Protein AF-0000000080392109 (afdb_homodimer)

Nearest PDB structures (foldseek):
  5n9f-assembly1_A  TM=6.765E-01  e=1.151E-05  Drosophila melanogaster
  5n8u-assembly1_A  TM=6.664E-01  e=1.480E-05  Drosophila melanogaster
  5n8s-assembly2_B  TM=6.714E-01  e=2.705E-05  Drosophila melanogaster
  6qid-assembly1_A  TM=7.019E-01  e=7.391E-05  Thermochaetoides thermophila DSM 1495
  5ltk-assembly1_A  TM=6.884E-01  e=9.501E-05  Thermochaetoides thermophila DSM 1495

Secondary structure (DSSP, 8-state):
-HHHHHHHHHTT---SSS---HHHHHHHTSTTHHHHHHHHHHHHHTT-HHHHHHHHHHHTS---B---SS-HHHHHHHHHHHTTTS--HHHHHHHHHHHHHHHHHTT-HHHHHHHTTB-HHHHHHHHHHHHHHHHHHHH-/-HHHHHHHHGGG---SSS---HHHHHHHTSTTHHHHHHHHHHHHHTT-HHHHHHHHHHHTS---B---STTHHHHHHHHHHHTTTS--HHHHHHHHHHHHHHHHHTT-HHHHHHHTTB-HHHHHHHHHHHHHHHHHHHH-

InterPro domains:
  IPR007502 Helicase-associated domain [SM00847] (3-94)
  IPR027417 P-loop containing nucleoside triphosphate hydrolase [SSF52540] (11-108)
  IPR048333 Helicase associated domain (HA2), winged-helix domain [PF04408] (4-32)

Foldseek 3Di:
DPPLLVLLVVCVPDDDDDPCFLQNVVQVVQPVRPVLLVQQNVCSVVVNNVVSLLVVLLVRFDFFAAQDPVCNVVLCVLLCVLLVNDPDNVSSRSSLLVVLVVCVVVVRNVVSCVNNRGHSVRSVSSVVSSVVSSVRSSRD/DPVLLVLLVVVVPDDDDDDCFLQNVVQVVQPVRPVLLVQQNVCSVVVNNVVSLLVVLLVSFDFFAAQDPVCNVVLCVLLCVLLVNDPDNVSSRSSLLVVLVVCVVVVRNVVSQVNNRGHSVRSVSSVVSSVVSSVSSSRD

Sequence (280 aa):
MSNALELLLHIGAIQPDEHLTSLGKCLATLPVEPTIGKALIYGVLLRCLDPVLTIVSLLSTKSPFVLPLERKDEAARSKIQLAGGEASDHKALLSAYDGWKEAEMRGQGRDFAWRNFLSGPTLVMVDDMRKQFLTLLKDAMSNALELLLHIGAIQPDEHLTSLGKCLATLPVEPTIGKALIYGVLLRCLDPVLTIVSLLSTKSPFVLPLERKDEAARSKIQLAGGEASDHKALLSAYDGWKEAEMRGQGRDFAWRNFLSGPTLVMVDDMRKQFLTLLKDA

Solvent-accessible surface area (backbone atoms only — not comparable to full-atom values): 14950 Å² total; per-residue (Å²): 127,68,55,66,59,54,50,56,63,60,42,48,67,40,73,74,87,80,75,69,33,64,32,45,63,59,20,66,71,41,90,76,17,71,58,50,54,51,46,48,52,47,14,55,77,66,70,41,39,68,62,46,42,51,48,54,22,60,72,72,43,76,80,35,69,47,77,50,86,91,44,42,69,59,33,52,50,38,42,28,53,48,25,72,68,14,29,32,70,66,49,15,50,53,37,48,51,52,51,31,53,56,29,41,74,72,72,35,28,63,59,49,18,59,78,49,33,33,39,51,70,47,51,50,49,33,53,49,45,33,50,49,54,53,51,32,57,67,64,70,128,69,55,67,60,53,50,56,62,60,46,50,69,38,70,69,87,83,76,69,35,62,34,47,60,58,19,66,70,40,89,77,16,70,58,51,55,52,47,50,51,48,15,55,79,67,72,41,38,70,62,45,40,50,48,54,22,60,70,72,43,77,82,35,68,46,77,48,87,90,45,42,69,58,33,52,50,38,42,28,51,48,25,71,69,18,33,31,68,66,48,16,51,52,38,47,51,53,50,32,53,56,28,41,76,71,72,35,27,62,59,49,19,59,77,47,34,33,39,51,70,46,50,50,48,32,53,48,45,34,52,49,54,53,52,34,58,68,65,74

Organism: NCBI:txid72520

Structure (mmCIF, N/CA/C/O backbone):
data_AF-0000000080392109-model_v1
#
loop_
_entity.id
_entity.type
_entity.pdbx_description
1 polymer 'Putative atp-dependent rna helicase dhx36'
#
loop_
_atom_site.group_PDB
_atom_site.id
_atom_site.type_symbol
_atom_site.label_atom_id
_atom_site.label_alt_id
_atom_site.label_comp_id
_atom_site.label_asym_id
_atom_site.label_entity_id
_atom_site.label_seq_id
_atom_site.pdbx_PDB_ins_code
_atom_site.Cartn_x
_atom_site.Cartn_y
_atom_site.Cartn_z
_atom_site.occupancy
_atom_site.B_iso_or_equiv
_atom_site.auth_seq_id
_atom_site.auth_comp_id
_atom_site.auth_asym_id
_atom_site.auth_atom_id
_atom_site.pdbx_PDB_model_num
ATOM 1 N N . MET A 1 1 ? -0.44 4.5 -22.875 1 19.91 1 MET A N 1
ATOM 2 C CA . MET A 1 1 ? 0.427 4.355 -21.703 1 19.91 1 MET A CA 1
ATOM 3 C C . MET A 1 1 ? 0.631 5.695 -21.016 1 19.91 1 MET A C 1
ATOM 5 O O . MET A 1 1 ? 0.68 5.758 -19.781 1 19.91 1 MET A O 1
ATOM 9 N N . SER A 1 2 ? 0.681 6.645 -21.766 1 29.67 2 SER A N 1
ATOM 10 C CA . SER A 1 2 ? 0.964 8.062 -21.578 1 29.67 2 SER A CA 1
ATOM 11 C C . SER A 1 2 ? -0.216 8.773 -20.922 1 29.67 2 SER A C 1
ATOM 13 O O . SER A 1 2 ? -0.03 9.719 -20.156 1 29.67 2 SER A O 1
ATOM 15 N N . ASN A 1 3 ? -1.313 8.195 -21.25 1 29.53 3 ASN A N 1
ATOM 16 C CA . ASN A 1 3 ? -2.51 9.008 -21.078 1 29.53 3 ASN A CA 1
ATOM 17 C C . ASN A 1 3 ? -3.07 8.875 -19.656 1 29.53 3 ASN A C 1
ATOM 19 O O . ASN A 1 3 ? -3.734 9.789 -19.172 1 29.53 3 ASN A O 1
ATOM 23 N N . ALA A 1 4 ? -3.172 7.637 -19.25 1 30.11 4 ALA A N 1
ATOM 24 C CA . ALA A 1 4 ? -3.791 7.465 -17.938 1 30.11 4 ALA A CA 1
ATOM 25 C C . ALA A 1 4 ? -3.018 8.227 -16.859 1 30.11 4 ALA A C 1
ATOM 27 O O . ALA A 1 4 ? -3.617 8.82 -15.961 1 30.11 4 ALA A O 1
ATOM 28 N N . LEU A 1 5 ? -1.664 8.266 -17.016 1 30.89 5 LEU A N 1
ATOM 29 C CA . LEU A 1 5 ? -0.809 9.047 -16.141 1 30.89 5 LEU A CA 1
ATOM 30 C C . LEU A 1 5 ? -1.177 10.531 -16.188 1 30.89 5 LEU A C 1
ATOM 32 O O . LEU A 1 5 ? -1.18 11.211 -15.164 1 30.89 5 LEU A O 1
ATOM 36 N N . GLU A 1 6 ? -1.361 10.977 -17.422 1 31.75 6 GLU A N 1
ATOM 37 C CA . GLU A 1 6 ? -1.728 12.375 -17.625 1 31.75 6 GLU A CA 1
ATOM 38 C C . GLU A 1 6 ? -3.047 12.703 -16.938 1 31.75 6 GLU A C 1
ATOM 40 O O . GLU A 1 6 ? -3.197 13.781 -16.359 1 31.75 6 GLU A O 1
ATOM 45 N N . LEU A 1 7 ? -3.873 11.766 -17.062 1 29.52 7 LEU A N 1
ATOM 46 C CA . LEU A 1 7 ? -5.203 12.008 -16.516 1 29.52 7 LEU A CA 1
ATOM 47 C C . LEU A 1 7 ? -5.16 12.047 -14.984 1 29.52 7 LEU A C 1
ATOM 49 O O . LEU A 1 7 ? -5.816 12.891 -14.367 1 29.52 7 LEU A O 1
ATOM 53 N N . LEU A 1 8 ? -4.352 11.211 -14.461 1 32.62 8 LEU A N 1
ATOM 54 C CA . LEU A 1 8 ? -4.266 11.18 -13 1 32.62 8 LEU A CA 1
ATOM 55 C C . LEU A 1 8 ? -3.709 12.492 -12.461 1 32.62 8 LEU A C 1
ATOM 57 O O . LEU A 1 8 ? -4.062 12.914 -11.359 1 32.62 8 LEU A O 1
ATOM 61 N N . LEU A 1 9 ? -2.898 13.195 -13.117 1 32.47 9 LEU A N 1
ATOM 62 C CA . LEU A 1 9 ? -2.432 14.531 -12.766 1 32.47 9 LEU A CA 1
ATOM 63 C C . LEU A 1 9 ? -3.605 15.492 -12.586 1 32.47 9 LEU A C 1
ATOM 65 O O . LEU A 1 9 ? -3.555 16.391 -11.742 1 32.47 9 LEU A O 1
ATOM 69 N N . HIS A 1 10 ? -4.473 15.352 -13.414 1 32.12 10 HIS A N 1
ATOM 70 C CA . HIS A 1 10 ? -5.59 16.281 -13.336 1 32.12 10 HIS A CA 1
ATOM 71 C C . HIS A 1 10 ? -6.531 15.922 -12.188 1 32.12 10 HIS A C 1
ATOM 73 O O . HIS A 1 10 ? -7.504 16.641 -11.93 1 32.12 10 HIS A O 1
ATOM 79 N N . ILE A 1 11 ? -6.449 14.766 -11.695 1 31.23 11 ILE A N 1
ATOM 80 C CA . ILE A 1 11 ? -7.391 14.391 -10.648 1 31.23 11 ILE A CA 1
ATOM 81 C C . ILE A 1 11 ? -7.078 15.164 -9.367 1 31.23 11 ILE A C 1
ATOM 83 O O . ILE A 1 11 ? -7.805 15.055 -8.383 1 31.23 11 ILE A O 1
ATOM 87 N N . GLY A 1 12 ? -5.984 15.828 -9.164 1 31.34 12 GLY A N 1
ATOM 88 C CA . GLY A 1 12 ? -5.75 16.734 -8.047 1 31.34 12 GLY A CA 1
ATOM 89 C C . GLY A 1 12 ? -6.922 17.656 -7.785 1 31.34 12 GLY A C 1
ATOM 90 O O . GLY A 1 12 ? -6.871 18.484 -6.859 1 31.34 12 GLY A O 1
ATOM 91 N N . ALA A 1 13 ? -7.598 18.031 -8.805 1 29.67 13 ALA A N 1
ATOM 92 C CA . ALA A 1 13 ? -8.617 19.062 -8.617 1 29.67 13 ALA A CA 1
ATOM 93 C C . ALA A 1 13 ? -9.805 18.531 -7.824 1 29.67 13 ALA A C 1
ATOM 95 O O . ALA A 1 13 ? -10.961 18.75 -8.188 1 29.67 13 ALA A O 1
ATOM 96 N N . ILE A 1 14 ? -9.656 17.344 -7.039 1 29.61 14 ILE A N 1
ATOM 97 C CA . ILE A 1 14 ? -10.898 16.875 -6.445 1 29.61 14 ILE A CA 1
ATOM 98 C C . ILE A 1 14 ? -11.25 17.75 -5.234 1 29.61 14 ILE A C 1
ATOM 100 O O . ILE A 1 14 ? -10.43 17.938 -4.336 1 29.61 14 ILE A O 1
ATOM 104 N N . GLN A 1 15 ? -12.266 18.531 -5.23 1 30 15 GLN A N 1
ATOM 105 C CA . GLN A 1 15 ? -12.898 19.375 -4.223 1 30 15 GLN A CA 1
ATOM 106 C C . GLN A 1 15 ? -13.195 18.578 -2.951 1 30 15 GLN A C 1
ATOM 108 O O . GLN A 1 15 ? -13.5 17.391 -3.012 1 30 15 GLN A O 1
ATOM 113 N N . PRO A 1 16 ? -13.031 19.031 -1.685 1 28.97 16 PRO A N 1
ATOM 114 C CA . PRO A 1 16 ? -13.125 18.656 -0.27 1 28.97 16 PRO A CA 1
ATOM 115 C C . PRO A 1 16 ? -14.414 17.906 0.062 1 28.97 16 PRO A C 1
ATOM 117 O O . PRO A 1 16 ? -14.438 17.109 0.992 1 28.97 16 PRO A O 1
ATOM 120 N N . ASP A 1 17 ? -15.688 18.516 0.009 1 28.62 17 ASP A N 1
ATOM 121 C CA . ASP A 1 17 ? -16.953 18.188 0.661 1 28.62 17 ASP A CA 1
ATOM 122 C C . ASP A 1 17 ? -17.359 16.734 0.36 1 28.62 17 ASP A C 1
ATOM 124 O O . ASP A 1 17 ? -17.641 15.969 1.276 1 28.62 17 ASP A O 1
ATOM 128 N N . GLU A 1 18 ? -18.641 16.5 -0.412 1 30.34 18 GLU A N 1
ATOM 129 C CA . GLU A 1 18 ? -19.656 15.484 -0.683 1 30.34 18 GLU A CA 1
ATOM 130 C C . GLU A 1 18 ? -19.047 14.25 -1.342 1 30.34 18 GLU A C 1
ATOM 132 O O . GLU A 1 18 ? -19.688 13.203 -1.431 1 30.34 18 GLU A O 1
ATOM 137 N N . HIS A 1 19 ? -18.453 14.367 -2.549 1 30.27 19 HIS A N 1
ATOM 138 C CA . HIS A 1 19 ? -18.406 13.328 -3.574 1 30.27 19 HIS A CA 1
ATOM 139 C C . HIS A 1 19 ? -17.391 12.25 -3.225 1 30.27 19 HIS A C 1
ATOM 141 O O . HIS A 1 19 ? -16.172 12.492 -3.289 1 30.27 19 HIS A O 1
ATOM 147 N N . LEU A 1 20 ? -17.422 11.477 -2.113 1 31.73 20 LEU A N 1
ATOM 148 C CA . LEU A 1 20 ? -17.094 10.062 -2.102 1 31.73 20 LEU A CA 1
ATOM 149 C C . LEU A 1 20 ? -17.016 9.508 -3.521 1 31.73 20 LEU A C 1
ATOM 151 O O . LEU A 1 20 ? -18.062 9.297 -4.16 1 31.73 20 LEU A O 1
ATOM 155 N N . THR A 1 21 ? -16.219 9.992 -4.297 1 35.53 21 THR A N 1
ATOM 156 C CA . THR A 1 21 ? -16.109 9.602 -5.695 1 35.53 21 THR A CA 1
ATOM 157 C C . THR A 1 21 ? -16.453 8.125 -5.879 1 35.53 21 THR A C 1
ATOM 159 O O . THR A 1 21 ? -16.547 7.379 -4.902 1 35.53 21 THR A O 1
ATOM 162 N N . SER A 1 22 ? -16.844 7.793 -7.145 1 34.06 22 SER A N 1
ATOM 163 C CA . SER A 1 22 ? -17.062 6.426 -7.605 1 34.06 22 SER A CA 1
ATOM 164 C C . SER A 1 22 ? -16.109 5.453 -6.906 1 34.06 22 SER A C 1
ATOM 166 O O . SER A 1 22 ? -16.391 4.262 -6.805 1 34.06 22 SER A O 1
ATOM 168 N N . LEU A 1 23 ? -15.102 5.984 -6.574 1 35.31 23 LEU A N 1
ATOM 169 C CA . LEU A 1 23 ? -14.18 5.039 -5.949 1 35.31 23 LEU A CA 1
ATOM 170 C C . LEU A 1 23 ? -14.68 4.629 -4.566 1 35.31 23 LEU A C 1
ATOM 172 O O . LEU A 1 23 ? -14.625 3.453 -4.203 1 35.31 23 LEU A O 1
ATOM 176 N N . GLY A 1 24 ? -15.148 5.664 -3.76 1 39.25 24 GLY A N 1
ATOM 177 C CA . GLY A 1 24 ? -15.672 5.301 -2.451 1 39.25 24 GLY A CA 1
ATOM 178 C C . GLY A 1 24 ? -16.797 4.281 -2.518 1 39.25 24 GLY A C 1
ATOM 179 O O . GLY A 1 24 ? -16.859 3.367 -1.692 1 39.25 24 GLY A O 1
ATOM 180 N N . LYS A 1 25 ? -17.688 4.555 -3.324 1 38.66 25 LYS A N 1
ATOM 181 C CA . LYS A 1 25 ? -18.781 3.609 -3.5 1 38.66 25 LYS A CA 1
ATOM 182 C C . LYS A 1 25 ? -18.25 2.221 -3.857 1 38.66 25 LYS A C 1
ATOM 184 O O . LYS A 1 25 ? -18.781 1.213 -3.385 1 38.66 25 LYS A O 1
ATOM 189 N N . CYS A 1 26 ? -17.422 2.213 -4.789 1 35.38 26 CYS A N 1
ATOM 190 C CA . CYS A 1 26 ? -16.875 0.915 -5.164 1 35.38 26 CYS A CA 1
ATOM 191 C C . CYS A 1 26 ? -16.078 0.307 -4.016 1 35.38 26 CYS A C 1
ATOM 193 O O . CYS A 1 26 ? -16.125 -0.905 -3.799 1 35.38 26 CYS A O 1
ATOM 195 N N . LEU A 1 27 ? -15.375 1.157 -3.309 1 41.03 27 LEU A N 1
ATOM 196 C CA . LEU A 1 27 ? -14.617 0.629 -2.178 1 41.03 27 LEU A CA 1
ATOM 197 C C . LEU A 1 27 ? -15.555 0.192 -1.056 1 41.03 27 LEU A C 1
ATOM 199 O O . LEU A 1 27 ? -15.195 -0.653 -0.234 1 41.03 27 LEU A O 1
ATOM 203 N N . ALA A 1 28 ? -16.641 0.864 -0.863 1 40.06 28 ALA A N 1
ATOM 204 C CA . ALA A 1 28 ? -17.594 0.481 0.172 1 40.06 28 ALA A CA 1
ATOM 205 C C . ALA A 1 28 ? -17.953 -0.999 0.07 1 40.06 28 ALA A C 1
ATOM 207 O O . ALA A 1 28 ? -18.438 -1.597 1.037 1 40.06 28 ALA A O 1
ATOM 208 N N . THR A 1 29 ? -17.906 -1.371 -1.026 1 38.53 29 THR A N 1
ATOM 209 C CA . THR A 1 29 ? -18.375 -2.754 -1.099 1 38.53 29 THR A CA 1
ATOM 210 C C . THR A 1 29 ? -17.25 -3.715 -0.691 1 38.53 29 THR A C 1
ATOM 212 O O . THR A 1 29 ? -17.5 -4.91 -0.502 1 38.53 29 THR A O 1
ATOM 215 N N . LEU A 1 30 ? -16 -3.297 -0.789 1 40.25 30 LEU A N 1
ATOM 216 C CA . LEU A 1 30 ? -14.977 -4.242 -0.369 1 40.25 30 LEU A CA 1
ATOM 217 C C . LEU A 1 30 ? -14.625 -4.047 1.104 1 40.25 30 LEU A C 1
ATOM 219 O O . LEU A 1 30 ? -14.477 -2.914 1.565 1 40.25 30 LEU A O 1
ATOM 223 N N . PRO A 1 31 ? -14.75 -4.762 2.066 1 40.31 31 PRO A N 1
ATOM 224 C CA . PRO A 1 31 ? -14.43 -4.621 3.49 1 40.31 31 PRO A CA 1
ATOM 225 C C . PRO A 1 31 ? -13.141 -3.844 3.732 1 40.31 31 PRO A C 1
ATOM 227 O O . PRO A 1 31 ? -12.922 -3.334 4.836 1 40.31 31 PRO A O 1
ATOM 230 N N . VAL A 1 32 ? -12.062 -4.246 3.234 1 44.16 32 VAL A N 1
ATOM 231 C CA . VAL A 1 32 ? -10.711 -3.709 3.328 1 44.16 32 VAL A CA 1
ATOM 232 C C . VAL A 1 32 ? -10.703 -2.252 2.877 1 44.16 32 VAL A C 1
ATOM 234 O O . VAL A 1 32 ? -9.656 -1.592 2.908 1 44.16 32 VAL A O 1
ATOM 237 N N . GLU A 1 33 ? -11.812 -1.517 2.318 1 54.97 33 GLU A N 1
ATOM 238 C CA . GLU A 1 33 ? -12.109 -0.798 1.083 1 54.97 33 GLU A CA 1
ATOM 239 C C . GLU A 1 33 ? -11.727 0.674 1.194 1 54.97 33 GLU A C 1
ATOM 241 O O . GLU A 1 33 ? -11.109 1.23 0.283 1 54.97 33 GLU A O 1
ATOM 246 N N . PRO A 1 34 ? -11.992 1.317 2.322 1 61.12 34 PRO A N 1
ATOM 247 C CA . PRO A 1 34 ? -11.625 2.73 2.195 1 61.12 34 PRO A CA 1
ATOM 248 C C . PRO A 1 34 ? -10.117 2.953 2.197 1 61.12 34 PRO A C 1
ATOM 250 O O . PRO A 1 34 ? -9.625 3.883 1.553 1 61.12 34 PRO A O 1
ATOM 253 N N . THR A 1 35 ? -9.367 2.016 2.754 1 74.5 35 THR A N 1
ATOM 254 C CA . THR A 1 35 ? -7.922 2.131 2.889 1 74.5 35 THR A CA 1
ATOM 255 C C . THR A 1 35 ? -7.23 1.889 1.549 1 74.5 35 THR A C 1
ATOM 257 O O . THR A 1 35 ? -6.215 2.518 1.244 1 74.5 35 THR A O 1
ATOM 260 N N . ILE A 1 36 ? -7.891 1.077 0.708 1 79.88 36 ILE A N 1
ATOM 261 C CA . ILE A 1 36 ? -7.32 0.784 -0.604 1 79.88 36 ILE A CA 1
ATOM 262 C C . ILE A 1 36 ? -7.387 2.027 -1.485 1 79.88 36 ILE A C 1
ATOM 264 O O . ILE A 1 36 ? -6.414 2.369 -2.164 1 79.88 36 ILE A O 1
ATOM 268 N N . GLY A 1 37 ? -8.555 2.658 -1.413 1 79.81 37 GLY A N 1
ATOM 269 C CA . GLY A 1 37 ? -8.68 3.895 -2.17 1 79.81 37 GLY A CA 1
ATOM 270 C C . GLY A 1 37 ? -7.637 4.93 -1.798 1 79.81 37 GLY A C 1
ATOM 271 O O . GLY A 1 37 ? -7.027 5.543 -2.676 1 79.81 37 GLY A O 1
ATOM 272 N N . LYS A 1 38 ? -7.496 5.098 -0.537 1 82.94 38 LYS A N 1
ATOM 273 C CA . LYS A 1 38 ? -6.492 6.043 -0.059 1 82.94 38 LYS A CA 1
ATOM 274 C C . LYS A 1 38 ? -5.09 5.625 -0.498 1 82.94 38 LYS A C 1
ATOM 276 O O . LYS A 1 38 ? -4.289 6.465 -0.92 1 82.94 38 LYS A O 1
ATOM 281 N N . ALA A 1 39 ? -4.797 4.348 -0.415 1 88.31 39 ALA A N 1
ATOM 282 C CA . ALA A 1 39 ? -3.488 3.848 -0.827 1 88.31 39 ALA A CA 1
ATOM 283 C C . ALA A 1 39 ? -3.234 4.125 -2.307 1 88.31 39 ALA A C 1
ATOM 285 O O . ALA A 1 39 ? -2.125 4.5 -2.691 1 88.31 39 ALA A O 1
ATOM 286 N N . LEU A 1 40 ? -4.23 3.992 -3.039 1 87.44 40 LEU A N 1
ATOM 287 C CA . LEU A 1 40 ? -4.094 4.211 -4.477 1 87.44 40 LEU A CA 1
ATOM 288 C C . LEU A 1 40 ? -3.871 5.684 -4.785 1 87.44 40 LEU A C 1
ATOM 290 O O . LEU A 1 40 ? -3.068 6.027 -5.656 1 87.44 40 LEU A O 1
ATOM 294 N N . ILE A 1 41 ? -4.598 6.465 -4.098 1 85.94 41 ILE A N 1
ATOM 295 C CA . ILE A 1 41 ? -4.414 7.898 -4.281 1 85.94 41 ILE A CA 1
ATOM 296 C C . ILE A 1 41 ? -2.984 8.289 -3.918 1 85.94 41 ILE A C 1
ATOM 298 O O . ILE A 1 41 ? -2.326 9.023 -4.66 1 85.94 41 ILE A O 1
ATOM 302 N N . TYR A 1 42 ? -2.5 7.793 -2.83 1 90.44 42 TYR A N 1
ATOM 303 C CA . TYR A 1 42 ? -1.121 8.07 -2.445 1 90.44 42 TYR A CA 1
ATOM 304 C C . TYR A 1 42 ? -0.145 7.492 -3.463 1 90.44 42 TYR A C 1
ATOM 306 O O . TYR A 1 42 ? 0.916 8.07 -3.713 1 90.44 42 TYR A O 1
ATOM 314 N N . GLY A 1 43 ? -0.534 6.305 -3.973 1 92.62 43 GLY A N 1
ATOM 315 C CA . GLY A 1 43 ? 0.288 5.746 -5.035 1 92.62 43 GLY A CA 1
ATOM 316 C C . GLY A 1 43 ? 0.452 6.688 -6.215 1 92.62 43 GLY A C 1
ATOM 317 O O . GLY A 1 43 ? 1.536 6.781 -6.797 1 92.62 43 GLY A O 1
ATOM 318 N N . VAL A 1 44 ? -0.555 7.375 -6.508 1 90.19 44 VAL A N 1
ATOM 319 C CA . VAL A 1 44 ? -0.504 8.359 -7.586 1 90.19 44 VAL A CA 1
ATOM 320 C C . VAL A 1 44 ? 0.374 9.539 -7.168 1 90.19 44 VAL A C 1
ATOM 322 O O . VAL A 1 44 ? 1.266 9.945 -7.914 1 90.19 44 VAL A O 1
ATOM 325 N N . LEU A 1 45 ? 0.157 10.086 -6.031 1 89.94 45 LEU A N 1
ATOM 326 C CA . LEU A 1 45 ? 0.847 11.273 -5.547 1 89.94 45 LEU A CA 1
ATOM 327 C C . LEU A 1 45 ? 2.338 11.008 -5.375 1 89.94 45 LEU A C 1
ATOM 329 O O . LEU A 1 45 ? 3.164 11.891 -5.613 1 89.94 45 LEU A O 1
ATOM 333 N N . LEU A 1 46 ? 2.637 9.75 -5.078 1 94.38 46 LEU A N 1
ATOM 334 C CA . LEU A 1 46 ? 4.027 9.398 -4.816 1 94.38 46 LEU A CA 1
ATOM 335 C C . LEU A 1 46 ? 4.66 8.734 -6.035 1 94.38 46 LEU A C 1
ATOM 337 O O . LEU A 1 46 ? 5.781 8.227 -5.961 1 94.38 46 LEU A O 1
ATOM 341 N N . ARG A 1 47 ? 3.963 8.625 -7.066 1 93.25 47 ARG A N 1
ATOM 342 C CA . ARG A 1 47 ? 4.43 8.117 -8.352 1 93.25 47 ARG A CA 1
ATOM 343 C C . ARG A 1 47 ? 4.852 6.656 -8.25 1 93.25 47 ARG A C 1
ATOM 345 O O . ARG A 1 47 ? 5.938 6.285 -8.703 1 93.25 47 ARG A O 1
ATOM 352 N N . CYS A 1 48 ? 4.129 5.887 -7.512 1 94.44 48 CYS A N 1
ATOM 353 C CA . CYS A 1 48 ? 4.355 4.453 -7.383 1 94.44 48 CYS A CA 1
ATOM 354 C C . CYS A 1 48 ? 3.047 3.682 -7.512 1 94.44 48 CYS A C 1
ATOM 356 O O . CYS A 1 48 ? 2.797 2.742 -6.754 1 94.44 48 CYS A O 1
ATOM 358 N N . LEU A 1 49 ? 2.221 4.062 -8.43 1 93.5 49 LEU A N 1
ATOM 359 C CA . LEU A 1 49 ? 0.891 3.482 -8.578 1 93.5 49 LEU A CA 1
ATOM 360 C C . LEU A 1 49 ? 0.983 2.012 -8.977 1 93.5 49 LEU A C 1
ATOM 362 O O . LEU A 1 49 ? 0.254 1.174 -8.438 1 93.5 49 LEU A O 1
ATOM 366 N N . ASP A 1 50 ? 1.893 1.711 -9.867 1 95.5 50 ASP A N 1
ATOM 367 C CA . ASP A 1 50 ? 1.962 0.358 -10.414 1 95.5 50 ASP A CA 1
ATOM 368 C C . ASP A 1 50 ? 2.275 -0.659 -9.32 1 95.5 50 ASP A C 1
ATOM 370 O O . ASP A 1 50 ? 1.526 -1.617 -9.117 1 95.5 50 ASP A O 1
ATOM 374 N N . PRO A 1 51 ? 3.279 -0.405 -8.508 1 96.44 51 PRO A N 1
ATOM 375 C CA . PRO A 1 51 ? 3.525 -1.358 -7.426 1 96.44 51 PRO A CA 1
ATOM 376 C C . PRO A 1 51 ? 2.4 -1.38 -6.391 1 96.44 51 PRO A C 1
ATOM 378 O O . PRO A 1 51 ? 2.078 -2.439 -5.848 1 96.44 51 PRO A O 1
ATOM 381 N N . VAL A 1 52 ? 1.812 -0.239 -6.121 1 93.75 52 VAL A N 1
ATOM 382 C CA . VAL A 1 52 ? 0.733 -0.176 -5.141 1 93.75 52 VAL A CA 1
ATOM 383 C C . VAL A 1 52 ? -0.475 -0.958 -5.652 1 93.75 52 VAL A C 1
ATOM 385 O O . VAL A 1 52 ? -1.129 -1.672 -4.887 1 93.75 52 VAL A O 1
ATOM 388 N N . LEU A 1 53 ? -0.762 -0.829 -6.949 1 93.19 53 LEU A N 1
ATOM 389 C CA . LEU A 1 53 ? -1.835 -1.606 -7.559 1 93.19 53 LEU A CA 1
ATOM 390 C C . LEU A 1 53 ? -1.597 -3.102 -7.371 1 93.19 53 LEU A C 1
ATOM 392 O O . LEU A 1 53 ? -2.52 -3.842 -7.027 1 93.19 53 LEU A O 1
ATOM 396 N N . THR A 1 54 ? -0.397 -3.477 -7.602 1 94.94 54 THR A N 1
ATOM 397 C CA . THR A 1 54 ? -0.028 -4.883 -7.453 1 94.94 54 THR A CA 1
ATOM 398 C C . THR A 1 54 ? -0.174 -5.328 -6.004 1 94.94 54 THR A C 1
ATOM 400 O O . THR A 1 54 ? -0.779 -6.367 -5.727 1 94.94 54 THR A O 1
ATOM 403 N N . ILE A 1 55 ? 0.303 -4.566 -5.102 1 92.06 55 ILE A N 1
ATOM 404 C CA . ILE A 1 55 ? 0.301 -4.898 -3.682 1 92.06 55 ILE A CA 1
ATOM 405 C C . ILE A 1 55 ? -1.137 -5.043 -3.189 1 92.06 55 ILE A C 1
ATOM 407 O O . ILE A 1 55 ? -1.494 -6.062 -2.594 1 92.06 55 ILE A O 1
ATOM 411 N N . VAL A 1 56 ? -1.987 -4.098 -3.488 1 88.12 56 VAL A N 1
ATOM 412 C CA . VAL A 1 56 ? -3.346 -4.117 -2.957 1 88.12 56 VAL A CA 1
ATOM 413 C C . VAL A 1 56 ? -4.141 -5.246 -3.607 1 88.12 56 VAL A C 1
ATOM 415 O O . VAL A 1 56 ? -5.004 -5.855 -2.969 1 88.12 56 VAL A O 1
ATOM 418 N N . SER A 1 57 ? -3.824 -5.496 -4.887 1 89.56 57 SER A N 1
ATOM 419 C CA . SER A 1 57 ? -4.516 -6.594 -5.559 1 89.56 57 SER A CA 1
ATOM 420 C C . SER A 1 57 ? -4.148 -7.941 -4.945 1 89.56 57 SER A C 1
ATOM 422 O O . SER A 1 57 ? -5.016 -8.789 -4.727 1 89.56 57 SER A O 1
ATOM 424 N N . LEU A 1 58 ? -2.863 -8.125 -4.645 1 88.62 58 LEU A N 1
ATOM 425 C CA . LEU A 1 58 ? -2.396 -9.367 -4.043 1 88.62 58 LEU A CA 1
ATOM 426 C C . LEU A 1 58 ? -2.918 -9.508 -2.615 1 88.62 58 LEU A C 1
ATOM 428 O O . LEU A 1 58 ? -3.201 -10.617 -2.16 1 88.62 58 LEU A O 1
ATOM 432 N N . LEU A 1 59 ? -3.092 -8.398 -1.917 1 82.94 59 LEU A N 1
ATOM 433 C CA . LEU A 1 59 ? -3.582 -8.406 -0.543 1 82.94 59 LEU A CA 1
ATOM 434 C C . LEU A 1 59 ? -5.082 -8.688 -0.503 1 82.94 59 LEU A C 1
ATOM 436 O O . LEU A 1 59 ? -5.605 -9.133 0.521 1 82.94 59 LEU A O 1
ATOM 440 N N . SER A 1 60 ? -5.746 -8.438 -1.602 1 77.38 60 SER A N 1
ATOM 441 C CA . SER A 1 60 ? -7.207 -8.5 -1.631 1 77.38 60 SER A CA 1
ATOM 442 C C . SER A 1 60 ? -7.691 -9.844 -2.156 1 77.38 60 SER A C 1
ATOM 444 O O . SER A 1 60 ? -8.891 -10.055 -2.322 1 77.38 60 SER A O 1
ATOM 446 N N . THR A 1 61 ? -6.766 -10.711 -2.457 1 80.06 61 THR A N 1
ATOM 447 C CA . THR A 1 61 ? -7.168 -11.984 -3.041 1 80.06 61 THR A CA 1
ATOM 448 C C . THR A 1 61 ? -6.609 -13.148 -2.229 1 80.06 61 THR A C 1
ATOM 450 O O . THR A 1 61 ? -5.715 -12.961 -1.401 1 80.06 61 THR A O 1
ATOM 453 N N . LYS A 1 62 ? -7.238 -14.266 -2.377 1 83.75 62 LYS A N 1
ATOM 454 C CA . LYS A 1 62 ? -6.727 -15.484 -1.761 1 83.75 62 LYS A CA 1
ATOM 455 C C . LYS A 1 62 ? -5.469 -15.969 -2.475 1 83.75 62 LYS A C 1
ATOM 457 O O . LYS A 1 62 ? -5.172 -15.539 -3.59 1 83.75 62 LYS A O 1
ATOM 462 N N . SER A 1 63 ? -4.742 -16.875 -1.812 1 88.75 63 SER A N 1
ATOM 463 C CA . SER A 1 63 ? -3.527 -17.453 -2.381 1 88.75 63 SER A CA 1
ATOM 464 C C . SER A 1 63 ? -3.836 -18.281 -3.615 1 88.75 63 SER A C 1
ATOM 466 O O . SER A 1 63 ? -4.77 -19.094 -3.607 1 88.75 63 SER A O 1
ATOM 468 N N . PRO A 1 64 ? -3.074 -18.109 -4.676 1 95.19 64 PRO A N 1
ATOM 469 C CA . PRO A 1 64 ? -3.316 -18.891 -5.891 1 95.19 64 PRO A CA 1
ATOM 470 C C . PRO A 1 64 ? -2.662 -20.281 -5.844 1 95.19 64 PRO A C 1
ATOM 472 O O . PRO A 1 64 ? -2.828 -21.078 -6.773 1 95.19 64 PRO A O 1
ATOM 475 N N . PHE A 1 65 ? -1.915 -20.562 -4.875 1 95.56 65 PHE A N 1
ATOM 476 C CA . PHE A 1 65 ? -1.186 -21.828 -4.812 1 95.56 65 PHE A CA 1
ATOM 477 C C . PHE A 1 65 ? -2.129 -22.984 -4.5 1 95.56 65 PHE A C 1
ATOM 479 O O . PHE A 1 65 ? -2.982 -22.875 -3.617 1 95.56 65 PHE A O 1
ATOM 486 N N . VAL A 1 66 ? -1.941 -23.984 -5.238 1 94.12 66 VAL A N 1
ATOM 487 C CA . VAL A 1 66 ? -2.725 -25.203 -5.043 1 94.12 66 VAL A CA 1
ATOM 488 C C . VAL A 1 66 ? -1.88 -26.25 -4.32 1 94.12 66 VAL A C 1
ATOM 490 O O . VAL A 1 66 ? -0.669 -26.344 -4.539 1 94.12 66 VAL A O 1
ATOM 493 N N . LEU A 1 67 ? -2.508 -26.891 -3.412 1 89.19 67 LEU A N 1
ATOM 494 C CA . LEU A 1 67 ? -1.844 -27.969 -2.682 1 89.19 67 LEU A CA 1
ATOM 495 C C . LEU A 1 67 ? -2.51 -29.312 -2.963 1 89.19 67 LEU A C 1
ATOM 497 O O . LEU A 1 67 ? -3.385 -29.75 -2.211 1 89.19 67 LEU A O 1
ATOM 501 N N . PRO A 1 68 ? -1.962 -29.969 -4.023 1 90.19 68 PRO A N 1
ATOM 502 C CA . PRO A 1 68 ? -2.523 -31.297 -4.316 1 90.19 68 PRO A CA 1
ATOM 503 C C . PRO A 1 68 ? -2.15 -32.344 -3.27 1 90.19 68 PRO A C 1
ATOM 505 O O . PRO A 1 68 ? -1.043 -32.312 -2.727 1 90.19 68 PRO A O 1
ATOM 508 N N . LEU A 1 69 ? -3.031 -33.219 -2.953 1 89.12 69 LEU A N 1
ATOM 509 C CA . LEU A 1 69 ? -2.818 -34.25 -1.925 1 89.12 69 LEU A CA 1
ATOM 510 C C . LEU A 1 69 ? -1.7 -35.188 -2.326 1 89.12 69 LEU A C 1
ATOM 512 O O . LEU A 1 69 ? -0.879 -35.594 -1.491 1 89.12 69 LEU A O 1
ATOM 516 N N . GLU A 1 70 ? -1.601 -35.625 -3.5 1 92 70 GLU A N 1
ATOM 517 C CA . GLU A 1 70 ? -0.68 -36.656 -3.961 1 92 70 GLU A CA 1
ATOM 518 C C . GLU A 1 70 ? 0.644 -36.062 -4.422 1 92 70 GLU A C 1
ATOM 520 O O . GLU A 1 70 ? 1.619 -36.781 -4.637 1 92 70 GLU A O 1
ATOM 525 N N . ARG A 1 71 ? 0.732 -34.719 -4.621 1 93.44 71 ARG A N 1
ATOM 526 C CA . ARG A 1 71 ? 1.941 -34.062 -5.125 1 93.44 71 ARG A CA 1
ATOM 527 C C . ARG A 1 71 ? 2.311 -32.875 -4.273 1 93.44 71 ARG A C 1
ATOM 529 O O . ARG A 1 71 ? 2.648 -31.797 -4.805 1 93.44 71 ARG A O 1
ATOM 536 N N . LYS A 1 72 ? 2.27 -33.062 -3.053 1 91.94 72 LYS A N 1
ATOM 537 C CA . LYS A 1 72 ? 2.51 -31.969 -2.123 1 91.94 72 LYS A CA 1
ATOM 538 C C . LYS A 1 72 ? 3.959 -31.5 -2.195 1 91.94 72 LYS A C 1
ATOM 540 O O . LYS A 1 72 ? 4.227 -30.297 -2.184 1 91.94 72 LYS A O 1
ATOM 545 N N . ASP A 1 73 ? 4.859 -32.469 -2.246 1 94.31 73 ASP A N 1
ATOM 546 C CA . ASP A 1 73 ? 6.281 -32.125 -2.266 1 94.31 73 ASP A CA 1
ATOM 547 C C . ASP A 1 73 ? 6.645 -31.344 -3.533 1 94.31 73 ASP A C 1
ATOM 549 O O . ASP A 1 73 ? 7.445 -30.406 -3.486 1 94.31 73 ASP A O 1
ATOM 553 N N . GLU A 1 74 ? 6.09 -31.75 -4.594 1 95.31 74 GLU A N 1
ATOM 554 C CA . GLU A 1 74 ? 6.34 -31.062 -5.859 1 95.31 74 GLU A CA 1
ATOM 555 C C . GLU A 1 74 ? 5.797 -29.641 -5.836 1 95.31 74 GLU A C 1
ATOM 557 O O . GLU A 1 74 ? 6.438 -28.719 -6.344 1 95.31 74 GLU A O 1
ATOM 562 N N . ALA A 1 75 ? 4.668 -29.547 -5.332 1 95.38 75 ALA A N 1
ATOM 563 C CA . ALA A 1 75 ? 4.047 -28.219 -5.219 1 95.38 75 ALA A CA 1
ATOM 564 C C . ALA A 1 75 ? 4.879 -27.297 -4.332 1 95.38 75 ALA A C 1
ATOM 566 O O . ALA A 1 75 ? 5.066 -26.125 -4.656 1 95.38 75 ALA A O 1
ATOM 567 N N . ALA A 1 76 ? 5.414 -27.844 -3.293 1 93.12 76 ALA A N 1
ATOM 568 C CA . ALA A 1 76 ? 6.25 -27.062 -2.381 1 93.12 76 ALA A CA 1
ATOM 569 C C . ALA A 1 76 ? 7.551 -26.641 -3.053 1 93.12 76 ALA A C 1
ATOM 571 O O . ALA A 1 76 ? 8 -25.5 -2.879 1 93.12 76 ALA A O 1
ATOM 572 N N . ARG A 1 77 ? 8.062 -27.578 -3.756 1 94.5 77 ARG A N 1
ATOM 573 C CA . ARG A 1 77 ? 9.305 -27.281 -4.465 1 94.5 77 ARG A CA 1
ATOM 574 C C . ARG A 1 77 ? 9.078 -26.203 -5.527 1 94.5 77 ARG A C 1
ATOM 576 O O . ARG A 1 77 ? 9.922 -25.312 -5.703 1 94.5 77 ARG A O 1
ATOM 583 N N . SER A 1 78 ? 8.008 -26.281 -6.18 1 95.62 78 SER A N 1
ATOM 584 C CA . SER A 1 78 ? 7.676 -25.297 -7.195 1 95.62 78 SER A CA 1
ATOM 585 C C . SER A 1 78 ? 7.527 -23.906 -6.582 1 95.62 78 SER A C 1
ATOM 587 O O . SER A 1 78 ? 7.977 -22.922 -7.164 1 95.62 78 SER A O 1
ATOM 589 N N . LYS A 1 79 ? 6.918 -23.859 -5.531 1 94.38 79 LYS A N 1
ATOM 590 C CA . LYS A 1 79 ? 6.738 -22.594 -4.828 1 94.38 79 LYS A CA 1
ATOM 591 C C . LYS A 1 79 ? 8.086 -21.984 -4.441 1 94.38 79 LYS A C 1
ATOM 593 O O . LYS A 1 79 ? 8.297 -20.781 -4.586 1 94.38 79 LYS A O 1
ATOM 598 N N . ILE A 1 80 ? 8.961 -22.797 -3.98 1 94.06 80 ILE A N 1
ATOM 599 C CA . ILE A 1 80 ? 10.305 -22.359 -3.613 1 94.06 80 ILE A CA 1
ATOM 600 C C . ILE A 1 80 ? 11.039 -21.859 -4.855 1 94.06 80 ILE A C 1
ATOM 602 O O . ILE A 1 80 ? 11.742 -20.844 -4.797 1 94.06 80 ILE A O 1
ATOM 606 N N . GLN A 1 81 ? 10.836 -22.531 -5.895 1 95.81 81 GLN A N 1
ATOM 607 C CA . GLN A 1 81 ? 11.477 -22.141 -7.148 1 95.81 81 GLN A CA 1
ATOM 608 C C . GLN A 1 81 ? 10.945 -20.797 -7.637 1 95.81 81 GLN A C 1
ATOM 610 O O . GLN A 1 81 ? 11.711 -19.969 -8.141 1 95.81 81 GLN A O 1
ATOM 615 N N . LEU A 1 82 ? 9.664 -20.609 -7.504 1 95.94 82 LEU A N 1
ATOM 616 C CA . LEU A 1 82 ? 9.062 -19.344 -7.883 1 95.94 82 LEU A CA 1
ATOM 617 C C . LEU A 1 82 ? 9.648 -18.203 -7.059 1 95.94 82 LEU A C 1
ATOM 619 O O . LEU A 1 82 ? 9.812 -17.078 -7.559 1 95.94 82 LEU A O 1
ATOM 623 N N . ALA A 1 83 ? 9.969 -18.516 -5.859 1 93.56 83 ALA A N 1
ATOM 624 C CA . ALA A 1 83 ? 10.531 -17.5 -4.973 1 93.56 83 ALA A CA 1
ATOM 625 C C . ALA A 1 83 ? 12.031 -17.344 -5.188 1 93.56 83 ALA A C 1
ATOM 627 O O . ALA A 1 83 ? 12.719 -16.703 -4.387 1 93.56 83 ALA A O 1
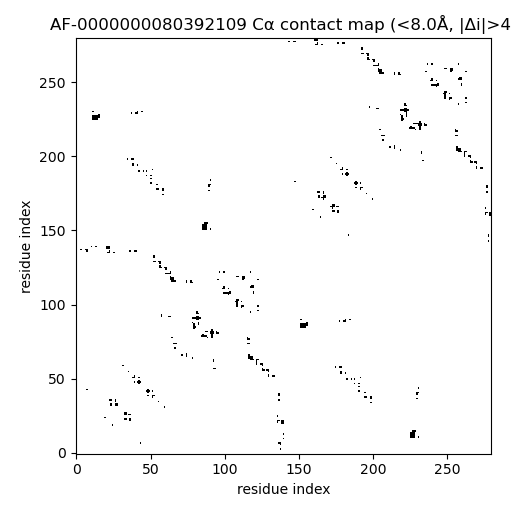ATOM 628 N N . GLY A 1 84 ? 12.57 -17.969 -6.211 1 92.38 84 GLY A N 1
ATOM 629 C CA . GLY A 1 84 ? 13.992 -17.87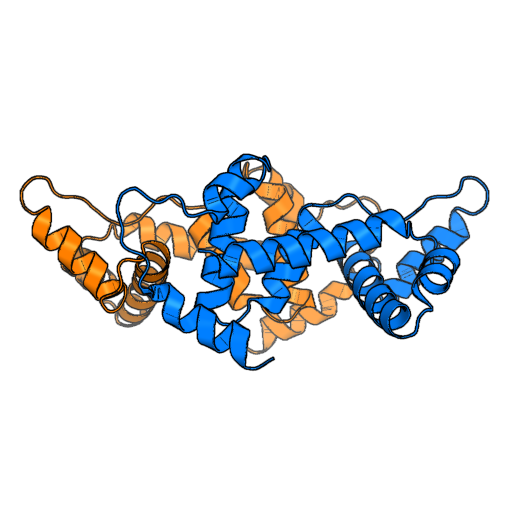5 -6.496 1 92.38 84 GLY A CA 1
ATOM 630 C C . GLY A 1 84 ? 14.852 -18.688 -5.551 1 92.38 84 GLY A C 1
ATOM 631 O O . GLY A 1 84 ? 15.984 -18.312 -5.258 1 92.38 84 GLY A O 1
ATOM 632 N N . GLY A 1 85 ? 14.258 -19.609 -4.988 1 89.62 85 GLY A N 1
ATOM 633 C CA . GLY A 1 85 ? 15 -20.484 -4.086 1 89.62 85 GLY A CA 1
ATOM 634 C C . GLY A 1 85 ? 14.883 -20.062 -2.631 1 89.62 85 GLY A C 1
ATOM 635 O O . GLY A 1 85 ? 15.414 -20.734 -1.743 1 89.62 85 GLY A O 1
ATOM 636 N N . GLU A 1 86 ? 14.227 -18.969 -2.457 1 83.25 86 GLU A N 1
ATOM 637 C CA . GLU A 1 86 ? 14.031 -18.484 -1.094 1 83.25 86 GLU A CA 1
ATOM 638 C C . GLU A 1 86 ? 12.688 -18.953 -0.533 1 83.25 86 GLU A C 1
ATOM 640 O O . GLU A 1 86 ? 11.734 -19.156 -1.285 1 83.25 86 GLU A O 1
ATOM 645 N N . ALA A 1 87 ? 12.781 -19.156 0.735 1 81.62 87 ALA A N 1
ATOM 646 C CA . ALA A 1 87 ? 11.531 -19.562 1.371 1 81.62 87 ALA A CA 1
ATOM 647 C C . ALA A 1 87 ? 10.688 -18.344 1.745 1 81.62 87 ALA A C 1
ATOM 649 O O . ALA A 1 87 ? 10.562 -18 2.924 1 81.62 87 ALA A O 1
ATOM 650 N N . SER A 1 88 ? 10.156 -17.672 0.777 1 83.44 88 SER A N 1
ATOM 651 C CA . SER A 1 88 ? 9.297 -16.5 0.966 1 83.44 88 SER A CA 1
ATOM 652 C C . SER A 1 88 ? 7.977 -16.656 0.226 1 83.44 88 SER A C 1
ATOM 654 O O . SER A 1 88 ? 7.945 -16.688 -1.006 1 83.44 88 SER A O 1
ATOM 656 N N . ASP A 1 89 ? 7 -16.703 1.002 1 84.62 89 ASP A N 1
ATOM 657 C CA . ASP A 1 89 ? 5.664 -16.859 0.427 1 84.62 89 ASP A CA 1
ATOM 658 C C . ASP A 1 89 ? 5.281 -15.617 -0.383 1 84.62 89 ASP A C 1
ATOM 660 O O . ASP A 1 89 ? 4.625 -15.727 -1.421 1 84.62 89 ASP A O 1
ATOM 664 N N . HIS A 1 90 ? 5.738 -14.469 0.058 1 87.25 90 HIS A N 1
ATOM 665 C CA . HIS A 1 90 ? 5.367 -13.219 -0.6 1 87.25 90 HIS A CA 1
ATOM 666 C C . HIS A 1 90 ? 6.117 -13.047 -1.918 1 87.25 90 HIS A C 1
ATOM 668 O O . HIS A 1 90 ? 5.547 -12.57 -2.902 1 87.25 90 HIS A O 1
ATOM 674 N N . LYS A 1 91 ? 7.371 -13.461 -1.885 1 92.56 91 LYS A N 1
ATOM 675 C CA . LYS A 1 91 ? 8.133 -13.422 -3.129 1 92.56 91 LYS A CA 1
ATOM 676 C C . LYS A 1 91 ? 7.574 -14.414 -4.145 1 92.56 91 LYS A C 1
ATOM 678 O O . LYS A 1 91 ? 7.496 -14.117 -5.336 1 92.56 91 LYS A O 1
ATOM 683 N N . ALA A 1 92 ? 7.25 -15.578 -3.547 1 94.81 92 ALA A N 1
ATOM 684 C CA . ALA A 1 92 ? 6.668 -16.594 -4.418 1 94.81 92 ALA A CA 1
ATOM 685 C C . ALA A 1 92 ? 5.383 -16.094 -5.07 1 94.81 92 ALA A C 1
ATOM 687 O O . ALA A 1 92 ? 5.176 -16.281 -6.273 1 94.81 92 ALA A O 1
ATOM 688 N N . LEU A 1 93 ? 4.559 -15.453 -4.277 1 94 93 LEU A N 1
ATOM 689 C CA . LEU A 1 93 ? 3.281 -14.953 -4.77 1 94 93 LEU A CA 1
ATOM 690 C C . LEU A 1 93 ? 3.492 -13.883 -5.832 1 94 93 LEU A C 1
ATOM 692 O O . LEU A 1 93 ? 2.828 -13.898 -6.875 1 94 93 LEU A O 1
ATOM 696 N N . LEU A 1 94 ? 4.352 -12.961 -5.594 1 95.44 94 LEU A N 1
ATOM 697 C CA . LEU A 1 94 ? 4.652 -11.906 -6.555 1 95.44 94 LEU A CA 1
ATOM 698 C C . LEU A 1 94 ? 5.191 -12.492 -7.855 1 95.44 94 LEU A C 1
ATOM 700 O O . LEU A 1 94 ? 4.762 -12.102 -8.945 1 95.44 94 LEU A O 1
ATOM 704 N N . SER A 1 95 ? 6.098 -13.445 -7.695 1 96.81 95 SER A N 1
ATOM 705 C CA . SER A 1 95 ? 6.684 -14.078 -8.867 1 96.81 95 SER A CA 1
ATOM 706 C C . SER A 1 95 ? 5.645 -14.867 -9.648 1 96.81 95 SER A C 1
ATOM 708 O O . SER A 1 95 ? 5.68 -14.914 -10.883 1 96.81 95 SER A O 1
ATOM 710 N N . ALA A 1 96 ? 4.797 -15.508 -8.867 1 97.62 96 ALA A N 1
ATOM 711 C CA . ALA A 1 96 ? 3.717 -16.266 -9.492 1 97.62 96 ALA A CA 1
ATOM 712 C C . ALA A 1 96 ? 2.846 -15.367 -10.367 1 97.62 96 ALA A C 1
ATOM 714 O O . ALA A 1 96 ? 2.582 -15.68 -11.531 1 97.62 96 ALA A O 1
ATOM 715 N N . TYR A 1 97 ? 2.479 -14.25 -9.828 1 97.19 97 TYR A N 1
ATOM 716 C CA . TYR A 1 97 ? 1.616 -13.336 -10.57 1 97.19 97 TYR A CA 1
ATOM 717 C C . TYR A 1 97 ? 2.342 -12.758 -11.773 1 97.19 97 TYR A C 1
ATOM 719 O O . TYR A 1 97 ? 1.794 -12.719 -12.883 1 97.19 97 TYR A O 1
ATOM 727 N N . ASP A 1 98 ? 3.516 -12.32 -11.602 1 97.25 98 ASP A N 1
ATOM 728 C CA . ASP A 1 98 ? 4.297 -11.734 -12.688 1 97.25 98 ASP A CA 1
ATOM 729 C C . ASP A 1 98 ? 4.531 -12.75 -13.805 1 97.25 98 ASP A C 1
ATOM 731 O O . ASP A 1 98 ? 4.379 -12.43 -14.984 1 97.25 98 ASP A O 1
ATOM 735 N N . GLY A 1 99 ? 4.945 -13.906 -13.328 1 97.62 99 GLY A N 1
ATOM 736 C CA . GLY A 1 99 ? 5.184 -14.953 -14.305 1 97.62 99 GLY A CA 1
ATOM 737 C C . GLY A 1 99 ? 3.947 -15.328 -15.094 1 97.62 99 GLY A C 1
ATOM 738 O O . GLY A 1 99 ? 4.012 -15.5 -16.312 1 97.62 99 GLY A O 1
ATOM 739 N N . TRP A 1 100 ? 2.885 -15.477 -14.383 1 98.19 100 TRP A N 1
ATOM 740 C CA . TRP A 1 100 ? 1.63 -15.812 -15.047 1 98.19 100 TRP A CA 1
ATOM 741 C C . TRP A 1 100 ? 1.218 -14.711 -16.016 1 98.19 100 TRP A C 1
ATOM 743 O O . TRP A 1 100 ? 0.788 -15 -17.141 1 98.19 100 TRP A O 1
ATOM 753 N N . LYS A 1 101 ? 1.29 -13.469 -15.578 1 97.12 101 LYS A N 1
ATOM 754 C CA . LYS A 1 101 ? 0.902 -12.344 -16.422 1 97.12 101 LYS A CA 1
ATOM 755 C C . LYS A 1 101 ? 1.703 -12.32 -17.719 1 97.12 101 LYS A C 1
ATOM 757 O O . LYS A 1 101 ? 1.146 -12.102 -18.797 1 97.12 101 LYS A O 1
ATOM 762 N N . GLU A 1 102 ? 2.957 -12.594 -17.609 1 97.25 102 GLU A N 1
ATOM 763 C CA . GLU A 1 102 ? 3.818 -12.656 -18.781 1 97.25 102 GLU A CA 1
ATOM 764 C C . GLU A 1 102 ? 3.412 -13.805 -19.703 1 97.25 102 GLU A C 1
ATOM 766 O O . GLU A 1 102 ? 3.357 -13.641 -20.922 1 97.25 102 GLU A O 1
ATOM 771 N N . ALA A 1 103 ? 3.199 -14.906 -19.125 1 97.94 103 ALA A N 1
ATOM 772 C CA . ALA A 1 103 ? 2.781 -16.062 -19.891 1 97.94 103 ALA A CA 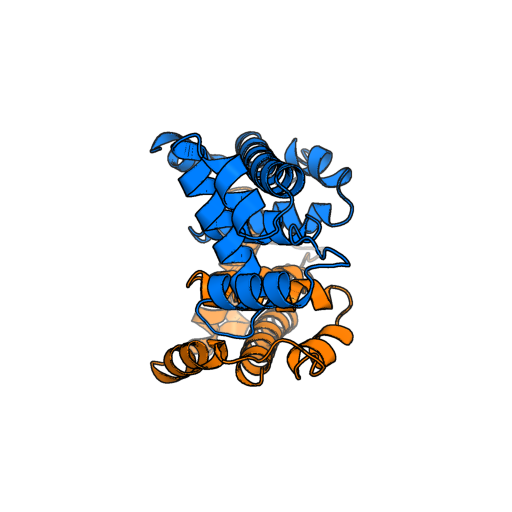1
ATOM 773 C C . ALA A 1 103 ? 1.433 -15.82 -20.562 1 97.94 103 ALA A C 1
ATOM 775 O O . ALA A 1 103 ? 1.212 -16.25 -21.703 1 97.94 103 ALA A O 1
ATOM 776 N N . GLU A 1 104 ? 0.573 -15.164 -19.797 1 96.88 104 GLU A N 1
ATOM 777 C CA . GLU A 1 104 ? -0.769 -14.891 -20.297 1 96.88 104 GLU A CA 1
ATOM 778 C C . GLU A 1 104 ? -0.721 -14.008 -21.547 1 96.88 104 GLU A C 1
ATOM 780 O O . GLU A 1 104 ? -1.54 -14.172 -22.453 1 96.88 104 GLU A O 1
ATOM 785 N N . MET A 1 105 ? 0.193 -13.148 -21.562 1 95.38 105 MET A N 1
ATOM 786 C CA . MET A 1 105 ? 0.364 -12.289 -22.734 1 95.38 105 MET A CA 1
ATOM 787 C C . MET A 1 105 ? 0.731 -13.1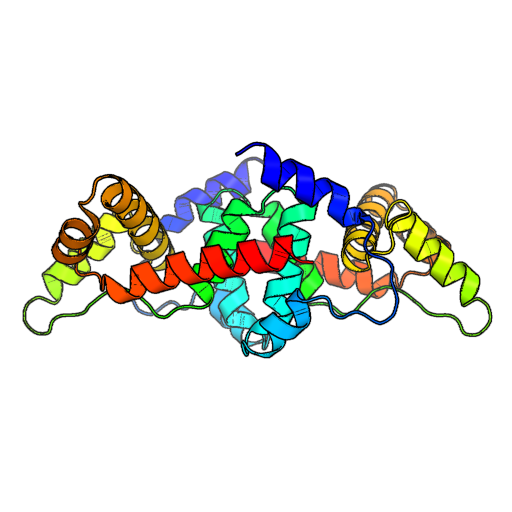09 -23.969 1 95.38 105 MET A C 1
ATOM 789 O O . MET A 1 105 ? 0.427 -12.711 -25.094 1 95.38 105 MET A O 1
ATOM 793 N N . ARG A 1 106 ? 1.292 -14.258 -23.781 1 96.56 106 ARG A N 1
ATOM 794 C CA . ARG A 1 106 ? 1.694 -15.148 -24.859 1 96.56 106 ARG A CA 1
ATOM 795 C C . ARG A 1 106 ? 0.68 -16.266 -25.062 1 96.56 106 ARG A C 1
ATOM 797 O O . ARG A 1 106 ? 0.915 -17.203 -25.828 1 96.56 106 ARG A O 1
ATOM 804 N N . GLY A 1 107 ? -0.338 -16.188 -24.359 1 96.19 107 GLY A N 1
ATOM 805 C CA . GLY A 1 107 ? -1.368 -17.219 -24.453 1 96.19 107 GLY A CA 1
ATOM 806 C C . GLY A 1 107 ? -1.014 -18.484 -23.719 1 96.19 107 GLY A C 1
ATOM 807 O O . GLY A 1 107 ? -1.601 -19.547 -23.969 1 96.19 107 GLY A O 1
ATOM 808 N N . GLN A 1 108 ? -0.084 -18.391 -22.797 1 97.69 108 GLN A N 1
ATOM 809 C CA . GLN A 1 108 ? 0.39 -19.578 -22.094 1 97.69 108 GLN A CA 1
ATOM 810 C C . GLN A 1 108 ? 0.094 -19.484 -20.609 1 97.69 108 GLN A C 1
ATOM 812 O O . GLN A 1 108 ? 0.796 -20.094 -19.797 1 97.69 108 GLN A O 1
ATOM 817 N N . GLY A 1 109 ? -0.87 -18.734 -20.219 1 97.5 109 GLY A N 1
ATOM 818 C CA . GLY A 1 109 ? -1.187 -18.516 -18.828 1 97.5 109 GLY A CA 1
ATOM 819 C C . GLY A 1 109 ? -1.642 -19.781 -18.109 1 97.5 109 GLY A C 1
ATOM 820 O O . GLY A 1 109 ? -1.206 -20.062 -17 1 97.5 109 GLY A O 1
ATOM 821 N N . ARG A 1 110 ? -2.43 -20.594 -18.781 1 96.38 110 ARG A N 1
ATOM 822 C CA . ARG A 1 110 ? -2.963 -21.812 -18.203 1 96.38 110 ARG A CA 1
ATOM 823 C C . ARG A 1 110 ? -1.854 -22.828 -17.969 1 96.38 110 ARG A C 1
ATOM 825 O O . ARG A 1 110 ? -1.818 -23.484 -16.922 1 96.38 110 ARG A O 1
ATOM 832 N N . ASP A 1 111 ? -1.043 -22.953 -18.984 1 97.44 111 ASP A N 1
ATOM 833 C CA . ASP A 1 111 ? 0.071 -23.875 -18.859 1 97.44 111 ASP A CA 1
ATOM 834 C C . ASP A 1 111 ? 0.995 -23.484 -17.719 1 97.44 111 ASP A C 1
ATOM 836 O O . ASP A 1 111 ? 1.453 -24.344 -16.953 1 97.44 111 ASP A O 1
ATOM 840 N N . PHE A 1 112 ? 1.296 -22.219 -17.672 1 98.12 112 PHE A N 1
ATOM 841 C CA . PHE A 1 112 ? 2.15 -21.719 -16.609 1 98.12 112 PHE A CA 1
ATOM 842 C C . PHE A 1 112 ? 1.551 -22.047 -15.234 1 98.12 112 PHE A C 1
ATOM 844 O O . PHE A 1 112 ? 2.254 -22.5 -14.336 1 98.12 112 PHE A O 1
ATOM 851 N N . ALA A 1 113 ? 0.287 -21.797 -15.07 1 98 113 ALA A N 1
ATOM 852 C CA . ALA A 1 113 ? -0.38 -22.047 -13.789 1 98 113 ALA A CA 1
ATOM 853 C C . ALA A 1 113 ? -0.336 -23.516 -13.43 1 98 113 ALA A C 1
ATOM 855 O O . ALA A 1 113 ? -0.016 -23.875 -12.289 1 98 113 ALA A O 1
ATOM 856 N N . TRP A 1 114 ? -0.617 -24.375 -14.383 1 96.12 114 TRP A N 1
ATOM 857 C CA . TRP A 1 114 ? -0.651 -25.812 -14.156 1 96.12 114 TRP A CA 1
ATOM 858 C C . TRP A 1 114 ? 0.728 -26.328 -13.766 1 96.12 114 TRP A C 1
ATOM 860 O O . TRP A 1 114 ? 0.862 -27.078 -12.797 1 96.12 114 TRP A O 1
ATOM 870 N N . ARG A 1 115 ? 1.748 -25.875 -14.43 1 95.81 115 ARG A N 1
ATOM 871 C CA . ARG A 1 115 ? 3.107 -26.344 -14.195 1 95.81 115 ARG A CA 1
ATOM 872 C C . ARG A 1 115 ? 3.625 -25.906 -12.836 1 95.81 115 ARG A C 1
ATOM 874 O O . ARG A 1 115 ? 4.48 -26.562 -12.242 1 95.81 115 ARG A O 1
ATOM 881 N N . ASN A 1 116 ? 3.047 -24.828 -12.406 1 97.38 116 ASN A N 1
ATOM 882 C CA . ASN A 1 116 ? 3.578 -24.266 -11.172 1 97.38 116 ASN A CA 1
ATOM 883 C C . ASN A 1 116 ? 2.611 -24.453 -10.008 1 97.38 116 ASN A C 1
ATOM 885 O O . ASN A 1 116 ? 2.764 -23.812 -8.961 1 97.38 116 ASN A O 1
ATOM 889 N N . PHE A 1 117 ? 1.561 -25.281 -10.242 1 97.31 117 PHE A N 1
ATOM 890 C CA . PHE A 1 117 ? 0.607 -25.625 -9.195 1 97.31 117 PHE A CA 1
ATOM 891 C C . PHE A 1 117 ? -0.105 -24.391 -8.68 1 97.31 117 PHE A C 1
ATOM 893 O O . PHE A 1 117 ? -0.18 -24.156 -7.469 1 97.31 117 PHE A O 1
ATOM 900 N N . LEU A 1 118 ? -0.555 -23.625 -9.625 1 97.88 118 LEU A N 1
ATOM 901 C CA . LEU A 1 118 ? -1.302 -22.406 -9.32 1 97.88 118 LEU A CA 1
ATOM 902 C C . LEU A 1 118 ? -2.738 -22.516 -9.82 1 97.88 118 LEU A C 1
ATOM 904 O O . LEU A 1 118 ? -3 -23.172 -10.828 1 97.88 118 LEU A O 1
ATOM 908 N N . SER A 1 119 ? -3.619 -21.859 -9.102 1 96.44 119 SER A N 1
ATOM 909 C CA . SER A 1 119 ? -4.988 -21.688 -9.57 1 96.44 119 SER A CA 1
ATOM 910 C C . SER A 1 119 ? -5.078 -20.594 -10.625 1 96.44 119 SER A C 1
ATOM 912 O O . SER A 1 119 ? -4.934 -19.406 -10.312 1 96.44 119 SER A O 1
ATOM 914 N N . GLY A 1 120 ? -5.344 -20.922 -11.844 1 95.5 120 GLY A N 1
ATOM 915 C CA . GLY A 1 120 ? -5.547 -19.969 -12.922 1 95.5 120 GLY A CA 1
ATOM 916 C C . GLY A 1 120 ? -6.633 -18.953 -12.633 1 95.5 120 GLY A C 1
ATOM 917 O O . GLY A 1 120 ? -6.398 -17.75 -12.688 1 95.5 120 GLY A O 1
ATOM 918 N N . PRO A 1 121 ? -7.805 -19.438 -12.211 1 93.38 121 PRO A N 1
ATOM 919 C CA . PRO A 1 121 ? -8.906 -18.531 -11.883 1 93.38 121 PRO A CA 1
ATOM 920 C C . PRO A 1 121 ? -8.523 -17.5 -10.828 1 93.38 121 PRO A C 1
ATOM 922 O O . PRO A 1 121 ? -8.914 -16.328 -10.93 1 93.38 121 PRO A O 1
ATOM 925 N N . THR A 1 122 ? -7.73 -17.906 -9.883 1 92.94 122 THR A N 1
ATOM 926 C CA . THR A 1 122 ? -7.309 -16.969 -8.836 1 92.94 122 THR A CA 1
ATOM 927 C C . THR A 1 122 ? -6.406 -15.883 -9.414 1 92.94 122 THR A C 1
ATOM 929 O O . THR A 1 122 ? -6.539 -14.711 -9.062 1 92.94 122 THR A O 1
ATOM 932 N N . LEU A 1 123 ? -5.492 -16.281 -10.266 1 96.56 123 LEU A N 1
ATOM 933 C CA . LEU A 1 123 ? -4.59 -15.305 -10.875 1 96.56 123 LEU A CA 1
ATOM 934 C C . LEU A 1 123 ? -5.355 -14.336 -11.773 1 96.56 123 LEU A C 1
ATOM 936 O O . LEU A 1 123 ? -5.047 -13.148 -11.82 1 96.56 123 LEU A O 1
ATOM 940 N N . VAL A 1 124 ? -6.355 -14.836 -12.422 1 94.56 124 VAL A N 1
ATOM 941 C CA . VAL A 1 124 ? -7.219 -13.984 -13.242 1 94.56 124 VAL A CA 1
ATOM 942 C C . VAL A 1 124 ? -7.953 -12.984 -12.344 1 94.56 124 VAL A C 1
ATOM 944 O O . VAL A 1 124 ? -8.086 -11.812 -12.695 1 94.56 124 VAL A O 1
ATOM 947 N N . MET A 1 125 ? -8.391 -13.469 -11.227 1 92.81 125 MET A N 1
ATOM 948 C CA . MET A 1 125 ? -9.086 -12.609 -10.273 1 92.81 125 MET A CA 1
ATOM 949 C C . MET A 1 125 ? -8.18 -11.492 -9.789 1 92.81 125 MET A C 1
ATOM 951 O O . MET A 1 125 ? -8.609 -10.336 -9.68 1 92.81 125 MET A O 1
ATOM 955 N N . VAL A 1 126 ? -6.941 -11.812 -9.492 1 91 126 VAL A N 1
ATOM 956 C CA . VAL A 1 126 ? -5.98 -10.797 -9.062 1 91 126 VAL A CA 1
ATOM 957 C C . VAL A 1 126 ? -5.844 -9.734 -10.148 1 91 126 VAL A C 1
ATOM 959 O O . VAL A 1 126 ? -5.867 -8.531 -9.852 1 91 126 VAL A O 1
ATOM 962 N N . ASP A 1 127 ? -5.672 -10.172 -11.344 1 94.56 127 ASP A N 1
ATOM 963 C CA . ASP A 1 127 ? -5.492 -9.258 -12.461 1 94.56 127 ASP A CA 1
ATOM 964 C C . ASP A 1 127 ? -6.734 -8.398 -12.68 1 94.56 127 ASP A C 1
ATOM 966 O O . ASP A 1 127 ? -6.633 -7.211 -13 1 94.56 127 ASP A O 1
ATOM 970 N N . ASP A 1 128 ? -7.863 -9.031 -12.539 1 89.56 128 ASP A N 1
ATOM 971 C CA . ASP A 1 128 ? -9.117 -8.305 -12.688 1 89.56 128 ASP A CA 1
ATOM 972 C C . ASP A 1 128 ? -9.266 -7.23 -11.609 1 89.56 128 ASP A C 1
ATOM 974 O O . ASP A 1 128 ? -9.734 -6.125 -11.891 1 89.56 128 ASP A O 1
ATOM 978 N N . MET A 1 129 ? -8.922 -7.605 -10.438 1 86.5 129 MET A N 1
ATOM 979 C CA . MET A 1 129 ? -8.984 -6.641 -9.344 1 86.5 129 MET A CA 1
ATOM 980 C C . MET A 1 129 ? -8.07 -5.449 -9.617 1 86.5 129 MET A C 1
ATOM 982 O O . MET A 1 129 ? -8.438 -4.305 -9.352 1 86.5 129 MET A O 1
ATOM 986 N N . ARG A 1 130 ? -6.887 -5.781 -10.086 1 89.94 130 ARG A N 1
ATOM 987 C CA . ARG A 1 130 ? -5.945 -4.719 -10.422 1 89.94 130 ARG A CA 1
ATOM 988 C C . ARG A 1 130 ? -6.555 -3.754 -11.438 1 89.94 130 ARG A C 1
ATOM 990 O O . ARG A 1 130 ? -6.469 -2.535 -11.273 1 89.94 130 ARG A O 1
ATOM 997 N N . LYS A 1 131 ? -7.156 -4.277 -12.398 1 89.44 131 LYS A N 1
ATOM 998 C CA . LYS A 1 131 ? -7.793 -3.469 -13.438 1 89.44 131 LYS A CA 1
ATOM 999 C C . LYS A 1 131 ? -8.961 -2.668 -12.867 1 89.44 131 LYS A C 1
ATOM 1001 O O . LYS A 1 131 ? -9.172 -1.515 -13.25 1 89.44 131 LYS A O 1
ATOM 1006 N N . GLN A 1 132 ? -9.703 -3.305 -12.102 1 82.94 132 GLN A N 1
ATOM 1007 C CA . GLN A 1 132 ? -10.844 -2.645 -11.469 1 82.94 132 GLN A CA 1
ATOM 1008 C C . GLN A 1 132 ? -10.398 -1.448 -10.633 1 82.94 132 GLN A C 1
ATOM 1010 O O . GLN A 1 132 ? -11.008 -0.379 -10.695 1 82.94 132 GLN A O 1
ATOM 1015 N N . PHE A 1 133 ? -9.344 -1.664 -9.836 1 82.94 133 PHE A N 1
ATOM 1016 C CA . PHE A 1 133 ? -8.82 -0.584 -9.008 1 82.94 133 PHE A CA 1
ATOM 1017 C C . PHE A 1 133 ? -8.336 0.573 -9.867 1 82.94 133 PHE A C 1
ATOM 1019 O O . PHE A 1 133 ? -8.539 1.739 -9.523 1 82.94 133 PHE A O 1
ATOM 1026 N N . LEU A 1 134 ? -7.699 0.24 -10.922 1 85.06 134 LEU A N 1
ATOM 1027 C CA . LEU A 1 134 ? -7.203 1.259 -11.844 1 85.06 134 LEU A CA 1
ATOM 1028 C C . LEU A 1 134 ? -8.352 2.057 -12.445 1 85.06 134 LEU A C 1
ATOM 1030 O O . LEU A 1 134 ? -8.266 3.281 -12.57 1 85.06 134 LEU A O 1
ATOM 1034 N N . THR A 1 135 ? -9.359 1.376 -12.766 1 81.62 135 THR A N 1
ATOM 1035 C CA . THR A 1 135 ? -10.523 2.02 -13.375 1 81.62 135 THR A CA 1
ATOM 1036 C C . THR A 1 135 ? -11.211 2.941 -12.375 1 81.62 135 THR A C 1
ATOM 1038 O O . THR A 1 135 ? -11.664 4.031 -12.734 1 81.62 135 THR A O 1
ATOM 1041 N N . LEU A 1 136 ? -11.25 2.516 -11.141 1 73.06 136 LEU A N 1
ATOM 1042 C CA . LEU A 1 136 ? -11.867 3.314 -10.086 1 73.06 136 LEU A CA 1
ATOM 1043 C C . LEU A 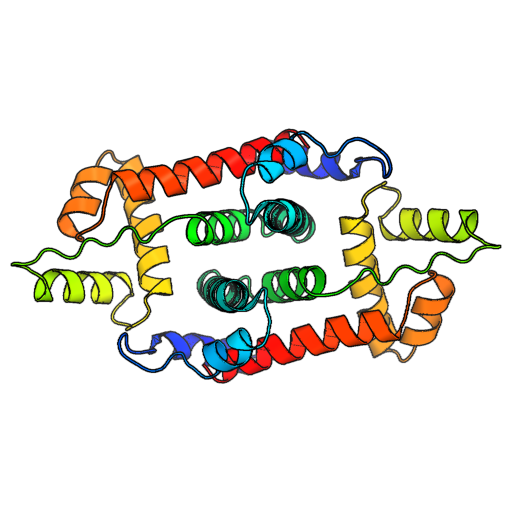1 136 ? -11.109 4.617 -9.875 1 73.06 136 LEU A C 1
ATOM 1045 O O . LEU A 1 136 ? -11.711 5.656 -9.602 1 73.06 136 LEU A O 1
ATOM 1049 N N . LEU A 1 137 ? -9.844 4.488 -9.992 1 75.88 137 LEU A N 1
ATOM 1050 C CA . LEU A 1 137 ? -9 5.668 -9.82 1 75.88 137 LEU A CA 1
ATOM 1051 C C . LEU A 1 137 ? -9.211 6.656 -10.969 1 75.88 137 LEU A C 1
ATOM 1053 O O . LEU A 1 137 ? -9.109 7.867 -10.773 1 75.88 137 LEU A O 1
ATOM 1057 N N . LYS A 1 138 ? -9.453 6.16 -12.062 1 71.75 138 LYS A N 1
ATOM 1058 C CA . LYS A 1 138 ? -9.664 7.008 -13.227 1 71.75 138 LYS A CA 1
ATOM 1059 C C . LYS A 1 138 ? -11 7.738 -13.141 1 71.75 138 LYS A C 1
ATOM 1061 O O . LYS A 1 138 ? -11.133 8.867 -13.617 1 71.75 138 LYS A O 1
ATOM 1066 N N . ASP A 1 139 ? -11.805 7.141 -12.477 1 61.09 139 ASP A N 1
ATOM 1067 C CA . ASP A 1 139 ? -13.148 7.715 -12.375 1 61.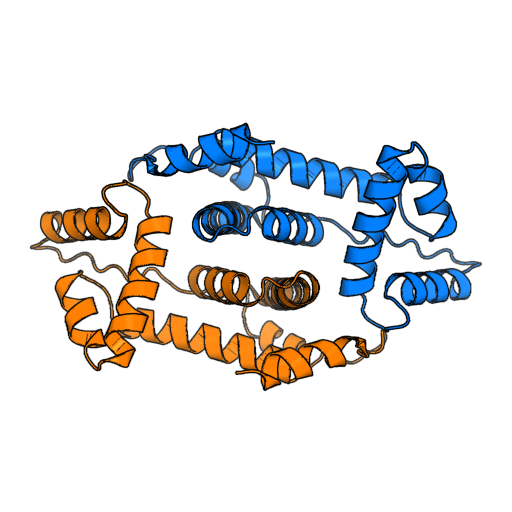09 139 ASP A CA 1
ATOM 1068 C C . ASP A 1 139 ? -13.234 8.703 -11.211 1 61.09 139 ASP A C 1
ATOM 1070 O O . ASP A 1 139 ? -14.156 9.516 -11.156 1 61.09 139 ASP A O 1
ATOM 1074 N N . ALA A 1 140 ? -12.219 8.781 -10.359 1 55.25 140 ALA A N 1
ATOM 1075 C CA . ALA A 1 140 ? -12.227 9.672 -9.195 1 55.25 140 ALA A CA 1
ATOM 1076 C C . ALA A 1 140 ? -11.609 11.023 -9.539 1 55.25 140 ALA A C 1
ATOM 1078 O O . ALA A 1 140 ? -11 11.188 -10.602 1 55.25 140 ALA A O 1
ATOM 1079 N N . MET B 1 1 ? 23.016 4.855 4.828 1 19.95 1 MET B N 1
ATOM 1080 C CA . MET B 1 1 ? 21.922 4.965 3.867 1 19.95 1 MET B CA 1
ATOM 1081 C C . MET B 1 1 ? 21.875 3.742 2.955 1 19.95 1 MET B C 1
ATOM 1083 O O . MET B 1 1 ? 20.797 3.291 2.568 1 19.95 1 MET B O 1
ATOM 1087 N N . SER B 1 2 ? 22.953 3.281 2.695 1 29.55 2 SER B N 1
ATOM 1088 C CA . SER B 1 2 ? 23.406 2.211 1.809 1 29.55 2 SER B CA 1
ATOM 1089 C C . SER B 1 2 ? 23.062 0.839 2.389 1 29.55 2 SER B C 1
ATOM 1091 O O . SER B 1 2 ? 22.844 -0.119 1.644 1 29.55 2 SER B O 1
ATOM 1093 N N . ASN B 1 3 ? 23.047 0.891 3.682 1 29.75 3 ASN B N 1
ATOM 1094 C CA . ASN B 1 3 ? 23.203 -0.397 4.352 1 29.75 3 ASN B CA 1
ATOM 1095 C C . ASN B 1 3 ? 21.844 -1.089 4.535 1 29.75 3 ASN B C 1
ATOM 1097 O O . ASN B 1 3 ? 21.781 -2.316 4.613 1 29.75 3 ASN B O 1
ATOM 1101 N N . ALA B 1 4 ? 20.922 -0.302 5.016 1 29.89 4 ALA B N 1
ATOM 1102 C CA . ALA B 1 4 ? 19.641 -0.951 5.301 1 29.89 4 ALA B CA 1
ATOM 1103 C C . ALA B 1 4 ? 19.062 -1.592 4.047 1 29.89 4 ALA B C 1
ATOM 1105 O O . ALA B 1 4 ? 18.484 -2.684 4.105 1 29.89 4 ALA B O 1
ATOM 1106 N N . LEU B 1 5 ? 19.281 -0.926 2.896 1 30.67 5 LEU B N 1
ATOM 1107 C CA . LEU B 1 5 ? 18.859 -1.464 1.604 1 30.67 5 LEU B CA 1
ATOM 1108 C C . LEU B 1 5 ? 19.562 -2.791 1.322 1 30.67 5 LEU B C 1
ATOM 1110 O O . LEU B 1 5 ? 18.953 -3.717 0.783 1 30.67 5 LEU B O 1
ATOM 1114 N N . GLU B 1 6 ? 20.875 -2.781 1.585 1 31.55 6 GLU B N 1
ATOM 1115 C CA . GLU B 1 6 ? 21.656 -3.99 1.375 1 31.55 6 GLU B CA 1
ATOM 1116 C C . GLU B 1 6 ? 21.141 -5.145 2.223 1 31.55 6 GLU B C 1
ATOM 1118 O O . GLU B 1 6 ? 21.109 -6.293 1.77 1 31.55 6 GLU B O 1
ATOM 1123 N N . LEU B 1 7 ? 20.781 -4.746 3.375 1 29.59 7 LEU B N 1
ATOM 1124 C CA . LEU B 1 7 ? 20.344 -5.781 4.305 1 29.59 7 LEU B CA 1
ATOM 1125 C C . LEU B 1 7 ? 19.016 -6.383 3.865 1 29.59 7 LEU B C 1
ATOM 1127 O O . LEU B 1 7 ? 18.812 -7.598 3.945 1 29.59 7 LEU B O 1
ATOM 1131 N N . LEU B 1 8 ? 18.188 -5.535 3.352 1 32.41 8 LEU B N 1
ATOM 1132 C CA . LEU B 1 8 ? 16.891 -6.035 2.916 1 32.41 8 LEU B CA 1
ATOM 1133 C C . LEU B 1 8 ? 17.047 -7.02 1.764 1 32.41 8 LEU B C 1
ATOM 1135 O O . LEU B 1 8 ? 16.25 -7.949 1.624 1 32.41 8 LEU B O 1
ATOM 1139 N N . LEU B 1 9 ? 17.984 -6.945 0.943 1 32.34 9 LEU B N 1
ATOM 1140 C CA . LEU B 1 9 ? 18.312 -7.922 -0.091 1 32.34 9 LEU B CA 1
ATOM 1141 C C . LEU B 1 9 ? 18.531 -9.305 0.518 1 32.34 9 LEU B C 1
ATOM 1143 O O . LEU B 1 9 ? 18.203 -10.32 -0.093 1 32.34 9 LEU B O 1
ATOM 1147 N N . HIS B 1 10 ? 19.203 -9.281 1.526 1 32.41 10 HIS B N 1
ATOM 1148 C CA . HIS B 1 10 ? 19.5 -10.578 2.123 1 32.41 10 HIS B CA 1
ATOM 1149 C C . HIS B 1 10 ? 18.281 -11.164 2.807 1 32.41 10 HIS B C 1
ATOM 1151 O O . HIS B 1 10 ? 18.328 -12.289 3.324 1 32.41 10 HIS B O 1
ATOM 1157 N N . ILE B 1 11 ? 17.312 -10.422 3.031 1 30.83 11 ILE B N 1
ATOM 1158 C CA . ILE B 1 11 ? 16.156 -10.969 3.732 1 30.83 11 ILE B CA 1
ATOM 1159 C C . ILE B 1 11 ? 15.422 -11.961 2.828 1 30.83 11 ILE B C 1
ATOM 1161 O O . ILE B 1 11 ? 14.43 -12.57 3.236 1 30.83 11 ILE B O 1
ATOM 1165 N N . GLY B 1 12 ? 15.641 -12.102 1.549 1 30.94 12 GLY B N 1
ATOM 1166 C CA . GLY B 1 12 ? 15.109 -13.164 0.716 1 30.94 12 GLY B CA 1
ATOM 1167 C C . GLY B 1 12 ? 15.195 -14.531 1.368 1 30.94 12 GLY B C 1
ATOM 1168 O O . GLY B 1 12 ? 14.75 -15.531 0.796 1 30.94 12 GLY B O 1
ATOM 1169 N N . ALA B 1 13 ? 16.25 -14.758 2.08 1 30.05 13 ALA B N 1
ATOM 1170 C CA . ALA B 1 13 ? 16.469 -16.125 2.539 1 30.05 13 ALA B CA 1
ATOM 1171 C C . ALA B 1 13 ? 15.453 -16.516 3.598 1 30.05 13 ALA B C 1
ATOM 1173 O O . ALA B 1 13 ? 15.812 -16.984 4.68 1 30.05 13 ALA B O 1
ATOM 1174 N N . ILE B 1 14 ? 14.219 -15.805 3.709 1 29.72 14 ILE B N 1
ATOM 1175 C CA . ILE B 1 14 ? 13.391 -16.234 4.828 1 29.72 14 ILE B CA 1
ATOM 1176 C C . ILE B 1 14 ? 12.734 -17.578 4.496 1 29.72 14 ILE B C 1
ATOM 1178 O O . ILE B 1 14 ? 12.078 -17.719 3.461 1 29.72 14 ILE B O 1
ATOM 1182 N N . GLN B 1 15 ? 13.062 -18.641 5.09 1 30.22 15 GLN B N 1
ATOM 1183 C CA . GLN B 1 15 ? 12.539 -20 5.074 1 30.22 15 GLN B CA 1
ATOM 1184 C C . GLN B 1 15 ? 11.031 -20.016 5.336 1 30.22 15 GLN B C 1
ATOM 1186 O O . GLN B 1 15 ? 10.523 -19.203 6.102 1 30.22 15 GLN B O 1
ATOM 1191 N N . PRO B 1 16 ? 10.102 -20.781 4.699 1 29.3 16 PRO B N 1
ATOM 1192 C CA . PRO B 1 16 ? 8.672 -21.094 4.582 1 29.3 16 PRO B CA 1
ATOM 1193 C C . PRO B 1 16 ? 7.996 -21.266 5.941 1 29.3 16 PRO B C 1
ATOM 1195 O O . PRO B 1 16 ? 6.777 -21.141 6.047 1 29.3 16 PRO B O 1
ATOM 1198 N N . ASP B 1 17 ? 8.352 -22.297 6.871 1 28.8 17 ASP B N 1
ATOM 1199 C CA . ASP B 1 17 ? 7.566 -22.891 7.945 1 28.8 17 ASP B CA 1
ATOM 1200 C C . ASP B 1 17 ? 6.992 -21.828 8.867 1 28.8 17 ASP B C 1
ATOM 1202 O O . ASP B 1 17 ? 5.785 -21.781 9.102 1 28.8 17 ASP B O 1
ATOM 1206 N N . GLU B 1 18 ? 7.301 -21.938 10.406 1 30.17 18 GLU B N 1
ATOM 1207 C CA . GLU B 1 18 ? 6.859 -21.531 11.734 1 30.17 18 GLU B CA 1
ATOM 1208 C C . GLU B 1 18 ? 6.852 -20.016 11.875 1 30.17 18 GLU B C 1
ATOM 1210 O O . GLU B 1 18 ? 6.27 -19.484 12.82 1 30.17 18 GLU B O 1
ATOM 1215 N N . HIS B 1 19 ? 8.008 -19.328 11.797 1 30.09 19 HIS B N 1
ATOM 1216 C CA . HIS B 1 19 ? 8.367 -18.094 12.484 1 30.09 19 HIS B CA 1
ATOM 1217 C C . HIS B 1 19 ? 7.684 -16.891 11.844 1 30.09 19 HIS B C 1
ATOM 1219 O O . HIS B 1 19 ? 7.992 -16.531 10.703 1 30.09 19 HIS B O 1
ATOM 1225 N N . LEU B 1 20 ? 6.305 -16.688 11.875 1 31.84 20 LEU B N 1
ATOM 1226 C CA . LEU B 1 20 ? 5.723 -15.359 12.055 1 31.84 20 LEU B CA 1
ATOM 1227 C C . LEU B 1 20 ? 6.781 -14.367 12.523 1 31.84 20 LEU B C 1
ATOM 1229 O O . LEU B 1 20 ? 7.215 -14.414 13.68 1 31.84 20 LEU B O 1
ATOM 1233 N N . THR B 1 21 ? 7.719 -14.133 11.828 1 35.91 21 THR B N 1
ATOM 1234 C CA . THR B 1 21 ? 8.82 -13.258 12.195 1 35.91 21 THR B CA 1
ATOM 1235 C C . THR B 1 21 ? 8.344 -12.141 13.125 1 35.91 21 THR B C 1
ATOM 1237 O O . THR B 1 21 ? 7.137 -11.93 13.273 1 35.91 21 THR B O 1
ATOM 1240 N N . SER B 1 22 ? 9.312 -11.57 13.922 1 34 22 SER B N 1
ATOM 1241 C CA . SER B 1 22 ? 9.133 -10.383 14.742 1 34 22 SER B CA 1
ATOM 1242 C C . SER B 1 22 ? 8.133 -9.422 14.117 1 34 22 SER B C 1
ATOM 1244 O O . SER B 1 22 ? 7.508 -8.617 14.812 1 34 22 SER B O 1
ATOM 1246 N N . LEU B 1 23 ? 8.125 -9.5 12.93 1 36.16 23 LEU B N 1
ATOM 1247 C CA . LEU B 1 23 ? 7.199 -8.539 12.336 1 36.16 23 LEU B CA 1
ATOM 1248 C C . LEU B 1 23 ? 5.754 -8.938 12.609 1 36.16 23 LEU B C 1
ATOM 1250 O O . LEU B 1 23 ? 4.922 -8.078 12.93 1 36.16 23 LEU B O 1
ATOM 1254 N N . GLY B 1 24 ? 5.438 -10.281 12.398 1 39.84 24 GLY B N 1
ATOM 1255 C CA . GLY B 1 24 ? 4.074 -10.695 12.688 1 39.84 24 GLY B CA 1
ATOM 1256 C C . GLY B 1 24 ? 3.639 -10.375 14.109 1 39.84 24 GLY B C 1
ATOM 1257 O O . GLY B 1 24 ? 2.496 -9.969 14.328 1 39.84 24 GLY B O 1
ATOM 1258 N N . LYS B 1 25 ? 4.441 -10.711 14.969 1 39.16 25 LYS B N 1
ATOM 1259 C CA . LYS B 1 25 ? 4.141 -10.398 16.359 1 39.16 25 LYS B CA 1
ATOM 1260 C C . LYS B 1 25 ? 3.904 -8.898 16.547 1 39.16 25 LYS B C 1
ATOM 1262 O O . LYS B 1 25 ? 3.021 -8.492 17.312 1 39.16 25 LYS B O 1
ATOM 1267 N N . CYS B 1 26 ? 4.797 -8.172 16.078 1 35.81 26 CYS B N 1
ATOM 1268 C CA . CYS B 1 26 ? 4.625 -6.727 16.203 1 35.81 26 CYS B CA 1
ATOM 1269 C C . CYS B 1 26 ? 3.379 -6.254 15.461 1 35.81 26 CYS B C 1
ATOM 1271 O O . CYS B 1 26 ? 2.697 -5.332 15.906 1 35.81 26 CYS B O 1
ATOM 1273 N N . LEU B 1 27 ? 3.117 -6.875 14.312 1 41.22 27 LEU B N 1
ATOM 1274 C CA . LEU B 1 27 ? 1.911 -6.484 13.594 1 41.22 27 LEU B CA 1
ATOM 1275 C C . LEU B 1 27 ? 0.662 -6.961 14.328 1 41.22 27 LEU B C 1
ATOM 1277 O O . LEU B 1 27 ? -0.42 -6.395 14.148 1 41.22 27 LEU B O 1
ATOM 1281 N N . ALA B 1 28 ? 0.722 -8.086 14.969 1 40.44 28 ALA B N 1
ATOM 1282 C CA . ALA B 1 28 ? -0.428 -8.57 15.727 1 40.44 28 ALA B CA 1
ATOM 1283 C C . ALA B 1 28 ? -0.944 -7.492 16.672 1 40.44 28 ALA B C 1
ATOM 1285 O O . ALA B 1 28 ? -2.084 -7.562 17.141 1 40.44 28 ALA B O 1
ATOM 1286 N N . THR B 1 29 ? -0.064 -6.809 17.047 1 38.81 29 THR B N 1
ATOM 1287 C CA . THR B 1 29 ? -0.576 -5.871 18.047 1 38.81 29 THR B CA 1
ATOM 1288 C C . THR B 1 29 ? -1.29 -4.703 17.375 1 38.81 29 THR B C 1
ATOM 1290 O O . THR B 1 29 ? -1.957 -3.908 18.031 1 38.81 29 THR B O 1
ATOM 1293 N N . LEU B 1 30 ? -0.97 -4.41 16.125 1 40.31 30 LEU B N 1
ATOM 1294 C CA . LEU B 1 30 ? -1.702 -3.307 15.523 1 40.31 30 LEU B CA 1
ATOM 1295 C C . LEU B 1 30 ? -2.947 -3.811 14.805 1 40.31 30 LEU B C 1
ATOM 1297 O O . LEU B 1 30 ? -2.895 -4.824 14.102 1 40.31 30 LEU B O 1
ATOM 1301 N N . PRO B 1 31 ? -4.117 -3.613 15.008 1 40.19 31 PRO B N 1
ATOM 1302 C CA . PRO B 1 31 ? -5.348 -4.051 14.344 1 40.19 31 PRO B CA 1
ATOM 1303 C C . PRO B 1 31 ? -5.195 -4.164 12.828 1 40.19 31 PRO B C 1
ATOM 1305 O O . PRO B 1 31 ? -5.992 -4.844 12.18 1 40.19 31 PRO B O 1
ATOM 1308 N N . VAL B 1 32 ? -4.848 -3.182 12.156 1 44.34 32 VAL B N 1
ATOM 1309 C CA . VAL B 1 32 ? -4.664 -3.027 10.719 1 44.34 32 VAL B CA 1
ATOM 1310 C C . VAL B 1 32 ? -3.662 -4.062 10.211 1 44.34 32 VAL B C 1
ATOM 1312 O O . VAL B 1 32 ? -3.387 -4.133 9.008 1 44.34 32 VAL B O 1
ATOM 1315 N N . GLU B 1 33 ? -2.934 -5.012 11.023 1 55.09 33 GLU B N 1
ATOM 1316 C CA . GLU B 1 33 ? -1.538 -5.32 11.32 1 55.09 33 GLU B CA 1
ATOM 1317 C C . GLU B 1 33 ? -0.987 -6.371 10.367 1 55.09 33 GLU B C 1
ATOM 1319 O O . GLU B 1 33 ? 0.113 -6.215 9.828 1 55.09 33 GLU B O 1
ATOM 1324 N N . PRO B 1 34 ? -1.747 -7.41 10.07 1 60.97 34 PRO B N 1
ATOM 1325 C CA . PRO B 1 34 ? -1.001 -8.352 9.242 1 60.97 34 PRO B CA 1
ATOM 1326 C C . PRO B 1 34 ? -0.823 -7.863 7.805 1 60.97 34 PRO B C 1
ATOM 1328 O O . PRO B 1 34 ? 0.188 -8.164 7.168 1 60.97 34 PRO B O 1
ATOM 1331 N N . THR B 1 35 ? -1.692 -6.969 7.367 1 74.38 35 THR B N 1
ATOM 1332 C CA . THR B 1 35 ? -1.681 -6.473 5.996 1 74.38 35 THR B CA 1
ATOM 1333 C C . THR B 1 35 ? -0.553 -5.465 5.793 1 74.38 35 THR B C 1
ATOM 1335 O O . THR B 1 35 ? 0.045 -5.402 4.719 1 74.38 35 THR B O 1
ATOM 1338 N N . ILE B 1 36 ? -0.206 -4.773 6.883 1 79.69 36 ILE B N 1
ATOM 1339 C CA . ILE B 1 36 ? 0.866 -3.789 6.801 1 79.69 36 ILE B CA 1
ATOM 1340 C C . ILE B 1 36 ? 2.205 -4.496 6.605 1 79.69 36 ILE B C 1
ATOM 1342 O O . ILE B 1 36 ? 3.018 -4.082 5.773 1 79.69 36 ILE B O 1
ATOM 1346 N N . GLY B 1 37 ? 2.355 -5.555 7.383 1 79.94 37 GLY B N 1
ATOM 1347 C CA . GLY B 1 37 ? 3.574 -6.332 7.215 1 79.94 37 GLY B CA 1
ATOM 1348 C C . GLY B 1 37 ? 3.76 -6.848 5.797 1 79.94 37 GLY B C 1
ATOM 1349 O O . GLY B 1 37 ? 4.852 -6.742 5.234 1 79.94 37 GLY B O 1
ATOM 1350 N N . LYS B 1 38 ? 2.721 -7.383 5.297 1 82.88 38 LYS B N 1
ATOM 1351 C CA . LYS B 1 38 ? 2.771 -7.883 3.928 1 82.88 38 LYS B CA 1
ATOM 1352 C C . LYS B 1 38 ? 3.053 -6.754 2.941 1 82.88 38 LYS B C 1
ATOM 1354 O O . LYS B 1 38 ? 3.844 -6.918 2.01 1 82.88 38 LYS B O 1
ATOM 1359 N N . ALA B 1 39 ? 2.43 -5.625 3.141 1 88.06 39 ALA B N 1
ATOM 1360 C CA . ALA B 1 39 ? 2.643 -4.477 2.264 1 88.06 39 ALA B CA 1
ATOM 1361 C C . ALA B 1 39 ? 4.102 -4.027 2.291 1 88.06 39 ALA B C 1
ATOM 1363 O O . ALA B 1 39 ? 4.672 -3.693 1.251 1 88.06 39 ALA B O 1
ATOM 1364 N N . LEU B 1 40 ? 4.641 -4.082 3.412 1 87.69 40 LEU B N 1
ATOM 1365 C CA . LEU B 1 40 ? 6.027 -3.654 3.557 1 87.69 40 LEU B CA 1
ATOM 1366 C C . LEU B 1 40 ? 6.977 -4.633 2.871 1 87.69 40 LEU B C 1
ATOM 1368 O O . LEU B 1 40 ? 7.945 -4.223 2.234 1 87.69 40 LEU B O 1
ATOM 1372 N N . ILE B 1 41 ? 6.672 -5.852 3.055 1 86.19 41 ILE B N 1
ATOM 1373 C CA . ILE B 1 41 ? 7.484 -6.867 2.391 1 86.19 41 ILE B CA 1
ATOM 1374 C C . ILE B 1 41 ? 7.41 -6.68 0.878 1 86.19 41 ILE B C 1
ATOM 1376 O O . ILE B 1 41 ? 8.438 -6.699 0.193 1 86.19 41 ILE B O 1
ATOM 1380 N N . TYR B 1 42 ? 6.246 -6.477 0.367 1 90.56 42 TYR B N 1
ATOM 1381 C CA . TYR B 1 42 ? 6.102 -6.23 -1.063 1 90.56 42 TYR B CA 1
ATOM 1382 C C . TYR B 1 42 ? 6.801 -4.941 -1.47 1 90.56 42 TYR B C 1
ATOM 1384 O O . TYR B 1 42 ? 7.336 -4.84 -2.576 1 90.56 42 TYR B O 1
ATOM 1392 N N . GLY B 1 43 ? 6.707 -3.953 -0.555 1 92.56 43 GLY B N 1
ATOM 1393 C CA . GLY B 1 43 ? 7.453 -2.734 -0.819 1 92.56 43 GLY B CA 1
ATOM 1394 C C . GLY B 1 43 ? 8.938 -2.98 -1.035 1 92.56 43 GLY B C 1
ATOM 1395 O O . GLY B 1 43 ? 9.555 -2.354 -1.898 1 92.56 43 GLY B O 1
ATOM 1396 N N . VAL B 1 44 ? 9.445 -3.879 -0.32 1 90.44 44 VAL B N 1
ATOM 1397 C CA . VAL B 1 44 ? 10.852 -4.246 -0.476 1 90.44 44 VAL B CA 1
ATOM 1398 C C . VAL B 1 44 ? 11.055 -4.965 -1.807 1 90.44 44 VAL B C 1
ATOM 1400 O O . VAL B 1 44 ? 11.945 -4.617 -2.578 1 90.44 44 VAL B O 1
ATOM 1403 N N . LEU B 1 45 ? 10.258 -5.93 -2.09 1 90.06 45 LEU B N 1
ATOM 1404 C CA . LEU B 1 45 ? 10.391 -6.773 -3.273 1 90.06 45 LEU B CA 1
ATOM 1405 C C . LEU B 1 45 ? 10.203 -5.957 -4.547 1 90.06 45 LEU B C 1
ATOM 1407 O O . LEU B 1 45 ? 10.852 -6.219 -5.562 1 90.06 45 LEU B O 1
ATOM 1411 N N . LEU B 1 46 ? 9.391 -4.918 -4.426 1 94.44 46 LEU B N 1
ATOM 1412 C CA . LEU B 1 46 ? 9.078 -4.113 -5.602 1 94.44 46 LEU B CA 1
ATOM 1413 C C . LEU B 1 46 ? 9.898 -2.83 -5.617 1 94.44 46 LEU B C 1
ATOM 1415 O O . LEU B 1 46 ? 9.672 -1.948 -6.445 1 94.44 46 LEU B O 1
ATOM 1419 N N . ARG B 1 47 ? 10.75 -2.656 -4.691 1 93.38 47 ARG B N 1
ATOM 1420 C CA . ARG B 1 47 ? 11.695 -1.551 -4.602 1 93.38 47 ARG B CA 1
ATOM 1421 C C . ARG B 1 47 ? 10.969 -0.219 -4.445 1 93.38 47 ARG B C 1
ATOM 1423 O O . ARG B 1 47 ? 11.266 0.743 -5.156 1 93.38 47 ARG B O 1
ATOM 1430 N N . CYS B 1 48 ? 9.922 -0.203 -3.699 1 94.5 48 CYS B N 1
ATOM 1431 C CA . CYS B 1 48 ? 9.18 1.012 -3.387 1 94.5 48 CYS B CA 1
ATOM 1432 C C . CYS B 1 48 ? 8.883 1.101 -1.894 1 94.5 48 CYS B C 1
ATOM 1434 O O . CYS B 1 48 ? 7.773 1.459 -1.496 1 94.5 48 CYS B O 1
ATOM 1436 N N . LEU B 1 49 ? 9.836 0.771 -1.075 1 93.62 49 LEU B N 1
ATOM 1437 C CA . LEU B 1 49 ? 9.641 0.711 0.37 1 93.62 49 LEU B CA 1
ATOM 1438 C C . LEU B 1 49 ? 9.344 2.096 0.937 1 93.62 49 LEU B C 1
ATOM 1440 O O . LEU B 1 49 ? 8.453 2.25 1.776 1 93.62 49 LEU B O 1
ATOM 1444 N N . ASP B 1 50 ? 10.062 3.088 0.449 1 95.56 50 ASP B N 1
ATOM 1445 C CA . ASP B 1 50 ? 9.945 4.422 1.025 1 95.56 50 ASP B CA 1
ATOM 1446 C C . ASP B 1 50 ? 8.531 4.973 0.863 1 95.56 50 ASP B C 1
ATOM 1448 O O . ASP B 1 50 ? 7.887 5.348 1.846 1 95.56 50 ASP B O 1
ATOM 1452 N N . PRO B 1 51 ? 7.965 4.898 -0.324 1 96.44 51 PRO B N 1
ATOM 1453 C CA . PRO B 1 51 ? 6.586 5.367 -0.453 1 96.44 51 PRO B CA 1
ATOM 1454 C C . PRO B 1 51 ? 5.59 4.496 0.313 1 96.44 51 PRO B C 1
ATOM 1456 O O . PRO B 1 51 ? 4.617 5.008 0.868 1 96.44 51 PRO B O 1
ATOM 1459 N N . VAL B 1 52 ? 5.828 3.215 0.357 1 93.69 52 VAL B N 1
ATOM 1460 C CA . VAL B 1 52 ? 4.922 2.312 1.061 1 93.69 52 VAL B CA 1
ATOM 1461 C C . VAL B 1 52 ? 4.965 2.605 2.559 1 93.69 52 VAL B C 1
ATOM 1463 O O . VAL B 1 52 ? 3.926 2.604 3.227 1 93.69 52 VAL B O 1
ATOM 1466 N N . LEU B 1 53 ? 6.168 2.867 3.086 1 93.25 53 LEU B N 1
ATOM 1467 C CA . LEU B 1 53 ? 6.309 3.254 4.484 1 93.25 53 LEU B CA 1
ATOM 1468 C C . LEU B 1 53 ? 5.484 4.504 4.789 1 93.25 53 LEU B C 1
ATOM 1470 O O . LEU B 1 53 ? 4.797 4.562 5.809 1 93.25 53 LEU B O 1
ATOM 1474 N N . THR B 1 54 ? 5.59 5.422 3.904 1 94.94 54 THR B N 1
ATOM 1475 C CA . THR B 1 54 ? 4.852 6.668 4.066 1 94.94 54 THR B CA 1
ATOM 1476 C C . THR B 1 54 ? 3.346 6.418 4.012 1 94.94 54 THR B C 1
ATOM 1478 O O . THR B 1 54 ? 2.602 6.887 4.875 1 94.94 54 THR B O 1
ATOM 1481 N N . ILE B 1 55 ? 2.914 5.668 3.094 1 91.81 55 ILE B N 1
ATOM 1482 C CA . ILE B 1 55 ? 1.498 5.395 2.875 1 91.81 55 ILE B CA 1
ATOM 1483 C C . ILE B 1 55 ? 0.914 4.688 4.098 1 91.81 55 ILE B C 1
ATOM 1485 O O . ILE B 1 55 ? -0.091 5.133 4.656 1 91.81 55 ILE B O 1
ATOM 1489 N N . VAL B 1 56 ? 1.553 3.654 4.57 1 88 56 VAL B N 1
ATOM 1490 C CA . VAL B 1 56 ? 0.998 2.863 5.66 1 88 56 VAL B CA 1
ATOM 1491 C C . VAL B 1 56 ? 1.029 3.676 6.957 1 88 56 VAL B C 1
ATOM 1493 O O . VAL B 1 56 ? 0.141 3.543 7.801 1 88 56 VAL B O 1
ATOM 1496 N N . SER B 1 57 ? 2.08 4.508 7.074 1 89.5 57 SER B N 1
ATOM 1497 C CA . SER B 1 57 ? 2.154 5.344 8.273 1 89.5 57 SER B CA 1
ATOM 1498 C C . SER B 1 57 ? 1.027 6.371 8.297 1 89.5 57 SER B C 1
ATOM 1500 O O . SER B 1 57 ? 0.409 6.59 9.344 1 89.5 57 SER B O 1
ATOM 1502 N N . LEU B 1 58 ? 0.761 6.977 7.145 1 88.31 58 LEU B N 1
ATOM 1503 C CA . LEU B 1 58 ? -0.308 7.965 7.051 1 88.31 58 LEU B CA 1
ATOM 1504 C C . LEU B 1 58 ? -1.673 7.309 7.227 1 88.31 58 LEU B C 1
ATOM 1506 O O . LEU B 1 58 ? -2.59 7.914 7.785 1 88.31 58 LEU B O 1
ATOM 1510 N N . LEU B 1 59 ? -1.817 6.059 6.793 1 82.69 59 LEU B N 1
ATOM 1511 C CA . LEU B 1 59 ? -3.0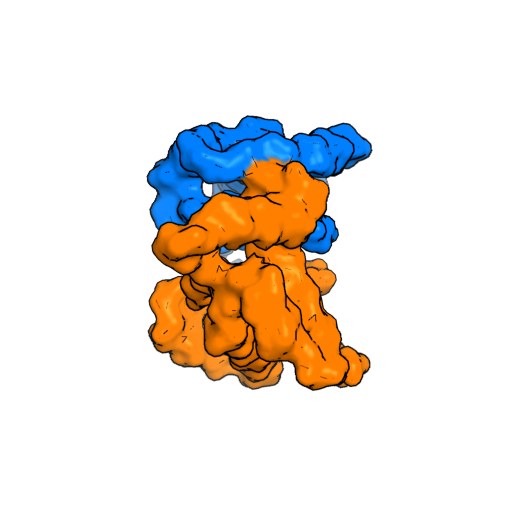76 5.332 6.898 1 82.69 59 LEU B CA 1
ATOM 1512 C C . LEU B 1 59 ? -3.32 4.875 8.336 1 82.69 59 LEU B C 1
ATOM 1514 O O . LEU B 1 59 ? -4.461 4.621 8.727 1 82.69 59 LEU B O 1
ATOM 1518 N N . SER B 1 60 ? -2.27 4.781 9.102 1 77.25 60 SER B N 1
ATOM 1519 C CA . SER B 1 60 ? -2.352 4.191 10.438 1 77.25 60 SER B CA 1
ATOM 1520 C C . SER B 1 60 ? -2.512 5.266 11.508 1 77.25 60 SER B C 1
ATOM 1522 O O . SER B 1 60 ? -2.543 4.961 12.703 1 77.25 60 SER B O 1
ATOM 1524 N N . THR B 1 61 ? -2.568 6.512 11.078 1 79.88 61 THR B N 1
ATOM 1525 C CA . THR B 1 61 ? -2.637 7.586 12.062 1 79.88 61 THR B CA 1
ATOM 1526 C C . THR B 1 61 ? -3.85 8.477 11.812 1 79.88 61 THR B C 1
ATOM 1528 O O . THR B 1 61 ? -4.453 8.422 10.734 1 79.88 61 THR B O 1
ATOM 1531 N N . LYS B 1 62 ? -4.242 9.141 12.82 1 83.38 62 LYS B N 1
ATOM 1532 C CA . LYS B 1 62 ? -5.309 10.125 12.68 1 83.38 62 LYS B CA 1
ATOM 1533 C C . LYS B 1 62 ? -4.824 11.352 11.914 1 83.38 62 LYS B C 1
ATOM 1535 O O . LYS B 1 62 ? -3.621 11.555 11.75 1 83.38 62 LYS B O 1
ATOM 1540 N N . SER B 1 63 ? -5.781 12.164 11.445 1 88.19 63 SER B N 1
ATOM 1541 C CA . SER B 1 63 ? -5.465 13.391 10.711 1 88.19 63 SER B CA 1
ATOM 1542 C C . SER B 1 63 ? -4.75 14.398 11.602 1 88.19 63 SER B C 1
ATOM 1544 O O . SER B 1 63 ? -5.164 14.641 12.734 1 88.19 63 SER B O 1
ATOM 1546 N N . PRO B 1 64 ? -3.697 15 11.109 1 95.12 64 PRO B N 1
ATOM 1547 C CA . PRO B 1 64 ? -2.969 15.984 11.914 1 95.12 64 PRO B CA 1
ATOM 1548 C C . PRO B 1 64 ? -3.584 17.375 11.836 1 95.12 64 PRO B C 1
ATOM 1550 O O . PRO B 1 64 ? -3.115 18.297 12.508 1 95.12 64 PRO B O 1
ATOM 1553 N N . PHE B 1 65 ? -4.531 17.578 11.047 1 95.44 65 PHE B N 1
ATOM 1554 C CA . PHE B 1 65 ? -5.113 18.906 10.859 1 95.44 65 PHE B CA 1
ATOM 1555 C C . PHE B 1 65 ? -5.961 19.297 12.062 1 95.44 65 PHE B C 1
ATOM 1557 O O . PHE B 1 65 ? -6.746 18.5 12.57 1 95.44 65 PHE B O 1
ATOM 1564 N N . VAL B 1 66 ? -5.734 20.469 12.461 1 94.12 66 VAL B N 1
ATOM 1565 C CA . VAL B 1 66 ? -6.496 21.031 13.57 1 94.12 66 VAL B CA 1
ATOM 1566 C C . VAL B 1 66 ? -7.562 21.984 13.039 1 94.12 66 VAL B C 1
ATOM 1568 O O . VAL B 1 66 ? -7.34 22.688 12.039 1 94.12 66 VAL B O 1
ATOM 1571 N N . LEU B 1 67 ? -8.695 21.891 13.609 1 88.75 67 LEU B N 1
ATOM 1572 C CA . LEU B 1 67 ? -9.797 22.781 13.242 1 88.75 67 LEU B CA 1
ATOM 1573 C C . LEU B 1 67 ? -10.18 23.672 14.406 1 88.75 67 LEU B C 1
ATOM 1575 O O . LEU B 1 67 ? -11.094 23.359 15.172 1 88.75 67 LEU B O 1
ATOM 1579 N N . PRO B 1 68 ? -9.5 24.859 14.438 1 90.06 68 PRO B N 1
ATOM 1580 C CA . PRO B 1 68 ? -9.852 25.781 15.508 1 90.06 68 PRO B CA 1
ATOM 1581 C C . PRO B 1 68 ? -11.234 26.406 15.32 1 90.06 68 PRO B C 1
ATOM 1583 O O . PRO B 1 68 ? -11.648 26.672 14.188 1 90.06 68 PRO B O 1
ATOM 1586 N N . LEU B 1 69 ? -11.961 26.625 16.344 1 89 69 LEU B N 1
ATOM 1587 C CA . LEU B 1 69 ? -13.312 27.156 16.297 1 89 69 LEU B CA 1
ATOM 1588 C C . LEU B 1 69 ? -13.32 28.578 15.758 1 89 69 LEU B C 1
ATOM 1590 O O . LEU B 1 69 ? -14.195 28.953 14.969 1 89 69 LEU B O 1
ATOM 1594 N N . GLU B 1 70 ? -12.469 29.406 16.109 1 91.94 70 GLU B N 1
ATOM 1595 C CA . GLU B 1 70 ? -12.461 30.828 15.797 1 91.94 70 GLU B CA 1
ATOM 1596 C C . GLU B 1 70 ? -11.711 31.109 14.5 1 91.94 70 GLU B C 1
ATOM 1598 O O . GLU B 1 70 ? -11.781 32.219 13.953 1 91.94 70 GLU B O 1
ATOM 1603 N N . ARG B 1 71 ? -10.93 30.141 13.969 1 93.38 71 ARG B N 1
ATOM 1604 C CA . ARG B 1 71 ? -10.125 30.359 12.766 1 93.38 71 ARG B CA 1
ATOM 1605 C C . ARG B 1 71 ? -10.32 29.219 11.773 1 93.38 71 ARG B C 1
ATOM 1607 O O . ARG B 1 71 ? -9.352 28.703 11.203 1 93.38 71 ARG B O 1
ATOM 1614 N N . LYS B 1 72 ? -11.516 28.906 11.586 1 91.88 72 LYS B N 1
ATOM 1615 C CA . LYS B 1 72 ? -11.844 27.766 10.734 1 91.88 72 LYS B CA 1
ATOM 1616 C C . LYS B 1 72 ? -11.492 28.062 9.273 1 91.88 72 LYS B C 1
ATOM 1618 O O . LYS B 1 72 ? -10.961 27.203 8.578 1 91.88 72 LYS B O 1
ATOM 1623 N N . ASP B 1 73 ? -11.828 29.266 8.844 1 94.19 73 ASP B N 1
ATOM 1624 C CA . ASP B 1 73 ? -11.594 29.625 7.453 1 94.19 73 ASP B CA 1
ATOM 1625 C C . ASP B 1 73 ? -10.094 29.641 7.141 1 94.19 73 ASP B C 1
ATOM 1627 O O . ASP B 1 73 ? -9.68 29.219 6.062 1 94.19 73 ASP B O 1
ATOM 1631 N N . GLU B 1 74 ? -9.336 30.109 8.047 1 95.25 74 GLU B N 1
ATOM 1632 C CA . GLU B 1 74 ? -7.887 30.156 7.871 1 95.25 74 GLU B CA 1
ATOM 1633 C C . GLU B 1 74 ? -7.305 28.734 7.812 1 95.25 74 GLU B C 1
ATOM 1635 O O . GLU B 1 74 ? -6.406 28.469 7.016 1 95.25 74 GLU B O 1
ATOM 1640 N N . ALA B 1 75 ? -7.781 27.969 8.664 1 95.31 75 ALA B N 1
ATOM 1641 C CA . ALA B 1 75 ? -7.324 26.578 8.695 1 95.31 75 ALA B CA 1
ATOM 1642 C C . ALA B 1 75 ? -7.664 25.859 7.391 1 95.31 75 ALA B C 1
ATOM 1644 O O . ALA B 1 75 ? -6.844 25.109 6.859 1 95.31 75 ALA B O 1
ATOM 1645 N N . ALA B 1 76 ? -8.805 26.156 6.867 1 93 76 ALA B N 1
ATOM 1646 C CA . ALA B 1 76 ? -9.234 25.547 5.605 1 93 76 ALA B CA 1
ATOM 1647 C C . ALA B 1 76 ? -8.375 26.031 4.445 1 93 76 ALA B C 1
ATOM 1649 O O . ALA B 1 76 ? -8 25.25 3.57 1 93 76 ALA B O 1
ATOM 1650 N N . ARG B 1 77 ? -8.141 27.297 4.508 1 94.5 77 ARG B N 1
ATOM 1651 C CA . ARG B 1 77 ? -7.305 27.875 3.457 1 94.5 77 ARG B CA 1
ATOM 1652 C C . ARG B 1 77 ? -5.891 27.297 3.508 1 94.5 77 ARG B C 1
ATOM 1654 O O . ARG B 1 77 ? -5.289 27.031 2.467 1 94.5 77 ARG B O 1
ATOM 1661 N N . SER B 1 78 ? -5.395 27.141 4.66 1 95.62 78 SER B N 1
ATOM 1662 C CA . SER B 1 78 ? -4.062 26.562 4.828 1 95.62 78 SER B CA 1
ATOM 1663 C C . SER B 1 78 ? -3.998 25.141 4.289 1 95.62 78 SER B C 1
ATOM 1665 O O . SER B 1 78 ? -3.014 24.766 3.654 1 95.62 78 SER B O 1
ATOM 1667 N N . LYS B 1 79 ? -4.953 24.453 4.562 1 94.25 79 LYS B N 1
ATOM 1668 C CA . LYS B 1 79 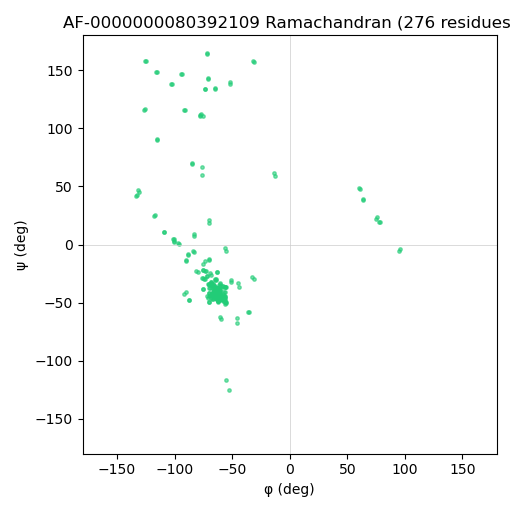? -5.023 23.078 4.074 1 94.25 79 LYS B CA 1
ATOM 1669 C C . LYS B 1 79 ? -5.027 23.031 2.549 1 94.25 79 LYS B C 1
ATOM 1671 O O . LYS B 1 79 ? -4.352 22.203 1.942 1 94.25 79 LYS B O 1
ATOM 1676 N N . ILE B 1 80 ? -5.758 23.906 1.967 1 94 80 ILE B N 1
ATOM 1677 C CA . ILE B 1 80 ? -5.816 24.016 0.512 1 94 80 ILE B CA 1
ATOM 1678 C C . ILE B 1 80 ? -4.445 24.391 -0.035 1 94 80 ILE B C 1
ATOM 1680 O O . ILE B 1 80 ? -4.008 23.875 -1.062 1 94 80 ILE B O 1
ATOM 1684 N N . GLN B 1 81 ? -3.822 25.25 0.656 1 95.75 81 GLN B N 1
ATOM 1685 C CA . GLN B 1 81 ? -2.494 25.688 0.239 1 95.75 81 GLN B CA 1
ATOM 1686 C C . GLN B 1 81 ? -1.485 24.547 0.322 1 95.75 81 GLN B C 1
ATOM 1688 O O . GLN B 1 81 ? -0.629 24.406 -0.554 1 95.75 81 GLN B O 1
ATOM 1693 N N . LEU B 1 82 ? -1.592 23.781 1.371 1 95.94 82 LEU B N 1
ATOM 1694 C CA . LEU B 1 82 ? -0.716 22.625 1.519 1 95.94 82 LEU B CA 1
ATOM 1695 C C . LEU B 1 82 ? -0.91 21.641 0.366 1 95.94 82 LEU B C 1
ATOM 1697 O O . LEU B 1 82 ? 0.047 21 -0.08 1 95.94 82 LEU B O 1
ATOM 1701 N N . ALA B 1 83 ? -2.105 21.578 -0.079 1 93.56 83 ALA B N 1
ATOM 1702 C CA . ALA B 1 83 ? -2.412 20.672 -1.177 1 93.56 83 ALA B CA 1
ATOM 1703 C C . ALA B 1 83 ? -2.07 21.297 -2.525 1 93.56 83 ALA B C 1
ATOM 1705 O O . ALA B 1 83 ? -2.461 20.781 -3.574 1 93.56 83 ALA B O 1
ATOM 1706 N N . GLY B 1 84 ? -1.421 22.453 -2.52 1 92.38 84 GLY B N 1
ATOM 1707 C CA . GLY B 1 84 ? -1.043 23.109 -3.762 1 92.38 84 GLY B CA 1
ATOM 1708 C C . GLY B 1 84 ? -2.207 23.781 -4.457 1 92.38 84 GLY B C 1
ATOM 1709 O O . GLY B 1 84 ? -2.236 23.875 -5.684 1 92.38 84 GLY B O 1
ATOM 1710 N N . GLY B 1 85 ? -3.152 24.078 -3.705 1 89.56 85 GLY B N 1
ATOM 1711 C CA . GLY B 1 85 ? -4.301 24.766 -4.27 1 89.56 85 GLY B CA 1
ATOM 1712 C C . GLY B 1 85 ? -5.422 23.828 -4.672 1 89.56 85 GLY B C 1
ATOM 1713 O O . GLY B 1 85 ? -6.484 24.266 -5.117 1 89.56 85 GLY B O 1
ATOM 1714 N N . GLU B 1 86 ? -5.125 22.578 -4.559 1 83.31 86 GLU B N 1
ATOM 1715 C CA . GLU B 1 86 ? -6.137 21.578 -4.891 1 83.31 86 GLU B CA 1
ATOM 1716 C C . GLU B 1 86 ? -6.918 21.156 -3.652 1 83.31 86 GLU B C 1
ATOM 1718 O O . GLU B 1 86 ? -6.391 21.172 -2.541 1 83.31 86 GLU B O 1
ATOM 1723 N N . ALA B 1 87 ? -8.148 20.875 -3.955 1 81.5 87 ALA B N 1
ATOM 1724 C CA . ALA B 1 87 ? -8.969 20.406 -2.838 1 81.5 87 ALA B CA 1
ATOM 1725 C C . ALA B 1 87 ? -8.797 18.906 -2.633 1 81.5 87 ALA B C 1
ATOM 1727 O O . ALA B 1 87 ? -9.703 18.125 -2.947 1 81.5 87 ALA B O 1
ATOM 1728 N N . SER B 1 88 ? -7.66 18.484 -2.189 1 83 88 SER B N 1
ATOM 1729 C CA . SER B 1 88 ? -7.355 17.094 -1.908 1 83 88 SER B CA 1
ATOM 1730 C C . SER B 1 88 ? -6.836 16.906 -0.485 1 83 88 SER B C 1
ATOM 1732 O O . SER B 1 88 ? -5.75 17.391 -0.149 1 83 88 SER B O 1
ATOM 1734 N N . ASP B 1 89 ? -7.59 16.203 0.214 1 84.06 89 ASP B N 1
ATOM 1735 C CA . ASP B 1 89 ? -7.211 15.945 1.6 1 84.06 89 ASP B CA 1
ATOM 1736 C C . ASP B 1 89 ? -5.957 15.078 1.67 1 84.06 89 ASP B C 1
ATOM 1738 O O . ASP B 1 89 ? -5.113 15.266 2.549 1 84.06 89 ASP B O 1
ATOM 1742 N N . HIS B 1 90 ? -5.816 14.18 0.722 1 86.81 90 HIS B N 1
ATOM 1743 C CA . HIS B 1 90 ? -4.691 13.25 0.741 1 86.81 90 HIS B CA 1
ATOM 1744 C C . HIS B 1 90 ? -3.4 13.945 0.324 1 86.81 90 HIS B C 1
ATOM 1746 O O . HIS B 1 90 ? -2.336 13.68 0.885 1 86.81 90 HIS B O 1
ATOM 1752 N N . LYS B 1 91 ? -3.561 14.828 -0.644 1 92.44 91 LYS B N 1
ATOM 1753 C CA . LYS B 1 91 ? -2.391 15.609 -1.039 1 92.44 91 LYS B CA 1
ATOM 1754 C C . LYS B 1 91 ? -1.954 16.547 0.081 1 92.44 91 LYS B C 1
ATOM 1756 O O . LYS B 1 91 ? -0.758 16.719 0.323 1 92.44 91 LYS B O 1
ATOM 1761 N N . ALA B 1 92 ? -3.023 17.125 0.666 1 94.75 92 ALA B N 1
ATOM 1762 C CA . ALA B 1 92 ? -2.73 18.016 1.783 1 94.75 92 ALA B CA 1
ATOM 1763 C C . ALA B 1 92 ? -1.988 17.281 2.895 1 94.75 92 ALA B C 1
ATOM 1765 O O . ALA B 1 92 ? -1.01 17.797 3.441 1 94.75 92 ALA B O 1
ATOM 1766 N N . LEU B 1 93 ? -2.453 16.094 3.193 1 93.81 93 LEU B N 1
ATOM 1767 C CA . LEU B 1 93 ? -1.856 15.305 4.262 1 93.81 93 LEU B CA 1
ATOM 1768 C C . LEU B 1 93 ? -0.416 14.93 3.926 1 93.81 93 LEU B C 1
ATOM 1770 O O . LEU B 1 93 ? 0.473 15.047 4.773 1 93.81 93 LEU B O 1
ATOM 1774 N N . LEU B 1 94 ? -0.18 14.484 2.744 1 95.44 94 LEU B N 1
ATOM 1775 C CA . LEU B 1 94 ? 1.165 14.125 2.307 1 95.44 94 LEU B CA 1
ATOM 1776 C C . LEU B 1 94 ? 2.094 15.336 2.363 1 95.44 94 LEU B C 1
ATOM 1778 O O . LEU B 1 94 ? 3.217 15.234 2.861 1 95.44 94 LEU B O 1
ATOM 1782 N N . SER B 1 95 ? 1.581 16.438 1.888 1 96.75 95 SER B N 1
ATOM 1783 C CA . SER B 1 95 ? 2.379 17.672 1.885 1 96.75 95 SER B CA 1
ATOM 1784 C C . SER B 1 95 ? 2.668 18.141 3.305 1 96.75 95 SER B C 1
ATOM 1786 O O . SER B 1 95 ? 3.754 18.656 3.584 1 96.75 95 SER B O 1
ATOM 1788 N N . ALA B 1 96 ? 1.643 17.969 4.113 1 97.44 96 ALA B N 1
ATOM 1789 C CA . ALA B 1 96 ? 1.809 18.344 5.516 1 97.44 96 ALA B CA 1
ATOM 1790 C C . ALA B 1 96 ? 2.941 17.547 6.16 1 97.44 96 ALA B C 1
ATOM 1792 O O . ALA B 1 96 ? 3.832 18.125 6.789 1 97.44 96 ALA B O 1
ATOM 1793 N N . TYR B 1 97 ? 2.938 16.281 5.945 1 97.19 97 TYR B N 1
ATOM 1794 C CA . TYR B 1 97 ? 3.961 15.43 6.543 1 97.19 97 TYR B CA 1
ATOM 1795 C C . TYR B 1 97 ? 5.336 15.742 5.969 1 97.19 97 TYR B C 1
ATOM 1797 O O . TYR B 1 97 ? 6.309 15.898 6.715 1 97.19 97 TYR B O 1
ATOM 1805 N N . ASP B 1 98 ? 5.414 15.844 4.703 1 97.25 98 ASP B N 1
ATOM 1806 C CA . ASP B 1 98 ? 6.688 16.125 4.051 1 97.25 98 ASP B CA 1
ATOM 1807 C C . ASP B 1 98 ? 7.242 17.484 4.496 1 97.25 98 ASP B C 1
ATOM 1809 O O . ASP B 1 98 ? 8.438 17.609 4.789 1 97.25 98 ASP B O 1
ATOM 1813 N N . GLY B 1 99 ? 6.34 18.422 4.457 1 97.56 99 GLY B N 1
ATOM 1814 C CA . GLY B 1 99 ? 6.754 19.75 4.871 1 97.56 99 GLY B CA 1
ATOM 1815 C C . GLY B 1 99 ? 7.23 19.812 6.312 1 97.56 99 GLY B C 1
ATOM 1816 O O . GLY B 1 99 ? 8.25 20.438 6.609 1 97.56 99 GLY B O 1
ATOM 1817 N N . TRP B 1 100 ? 6.473 19.188 7.148 1 98.19 100 TRP B N 1
ATOM 1818 C CA . TRP B 1 100 ? 6.848 19.156 8.555 1 98.19 100 TRP B CA 1
ATOM 1819 C C . TRP B 1 100 ? 8.188 18.438 8.75 1 98.19 100 TRP B C 1
ATOM 1821 O O . TRP B 1 100 ? 9.039 18.906 9.516 1 98.19 100 TRP B O 1
ATOM 1831 N N . LYS B 1 101 ? 8.352 17.312 8.102 1 97.12 101 LYS B N 1
ATOM 1832 C CA . LYS B 1 101 ? 9.586 16.531 8.227 1 97.12 101 LYS B CA 1
ATOM 1833 C C . LYS B 1 101 ? 10.797 17.359 7.824 1 97.12 101 LYS B C 1
ATOM 1835 O O . LYS B 1 101 ? 11.828 17.344 8.5 1 97.12 101 LYS B O 1
ATOM 1840 N N . GLU B 1 102 ? 10.633 18.078 6.777 1 97.25 102 GLU B N 1
ATOM 1841 C CA . GLU B 1 102 ? 11.703 18.969 6.316 1 97.25 102 GLU B CA 1
ATOM 1842 C C . GLU B 1 102 ? 11.992 20.062 7.336 1 97.25 102 GLU B C 1
ATOM 1844 O O . GLU B 1 102 ? 13.148 20.359 7.621 1 97.25 102 GLU B O 1
ATOM 1849 N N . ALA B 1 103 ? 10.984 20.641 7.801 1 97.94 103 ALA B N 1
ATOM 1850 C CA . ALA B 1 103 ? 11.141 21.703 8.805 1 97.94 103 ALA B CA 1
ATOM 1851 C C . ALA B 1 103 ? 11.773 21.156 10.078 1 97.94 103 ALA B C 1
ATOM 1853 O O . ALA B 1 103 ? 12.586 21.828 10.711 1 97.94 103 ALA B O 1
ATOM 1854 N N . GLU B 1 104 ? 11.312 19.953 10.414 1 96.81 104 GLU B N 1
ATOM 1855 C CA . GLU B 1 104 ? 11.812 19.312 11.625 1 96.81 104 GLU B CA 1
ATOM 1856 C C . GLU B 1 104 ? 13.32 19.094 11.555 1 96.81 104 GLU B C 1
ATOM 1858 O O . GLU B 1 104 ? 14.016 19.188 12.57 1 96.81 104 GLU B O 1
ATOM 1863 N N . MET B 1 105 ? 13.781 18.797 10.422 1 95.38 105 MET B N 1
ATOM 1864 C CA . MET B 1 105 ? 15.211 18.609 10.227 1 95.38 105 MET B CA 1
ATOM 1865 C C . MET B 1 105 ? 15.969 19.906 10.5 1 95.38 105 MET B C 1
ATOM 1867 O O . MET B 1 105 ? 17.141 19.875 10.898 1 95.38 105 MET B O 1
ATOM 1871 N N . ARG B 1 106 ? 15.32 21.016 10.391 1 96.56 106 ARG B N 1
ATOM 1872 C CA . ARG B 1 106 ? 15.914 22.328 10.625 1 96.56 106 ARG B CA 1
ATOM 1873 C C . ARG B 1 106 ? 15.531 22.875 12 1 96.56 106 ARG B C 1
ATOM 1875 O O . ARG B 1 106 ? 15.82 24.016 12.32 1 96.56 106 ARG B O 1
ATOM 1882 N N . GLY B 1 107 ? 14.883 22.094 12.703 1 96.12 107 GLY B N 1
ATOM 1883 C CA . GLY B 1 107 ? 14.461 22.5 14.031 1 96.12 107 GLY B CA 1
ATOM 1884 C C . GLY B 1 107 ? 13.25 23.422 14.016 1 96.12 107 GLY B C 1
ATOM 1885 O O . GLY B 1 107 ? 12.969 24.094 15.008 1 96.12 107 GLY B O 1
ATOM 1886 N N . GLN B 1 108 ? 12.539 23.406 12.93 1 97.69 108 GLN B N 1
ATOM 1887 C CA . GLN B 1 108 ? 11.414 24.312 12.789 1 97.69 108 GLN B CA 1
ATOM 1888 C C . GLN B 1 108 ? 10.102 23.547 12.656 1 97.69 108 GLN B C 1
ATOM 1890 O O . GLN B 1 108 ? 9.141 24.047 12.055 1 97.69 108 GLN B O 1
ATOM 1895 N N . GLY B 1 109 ? 10.039 22.375 13.148 1 97.44 109 GLY B N 1
ATOM 1896 C CA . GLY B 1 109 ? 8.859 21.531 13.008 1 97.44 109 GLY B CA 1
ATOM 1897 C C . GLY B 1 109 ? 7.641 22.078 13.719 1 97.44 109 GLY B C 1
ATOM 1898 O O . GLY B 1 109 ? 6.539 22.078 13.164 1 97.44 109 GLY B O 1
ATOM 1899 N N . ARG B 1 110 ? 7.859 22.625 14.891 1 96.38 110 ARG B N 1
ATOM 1900 C CA . ARG B 1 110 ? 6.762 23.172 15.688 1 96.38 110 ARG B CA 1
ATOM 1901 C C . ARG B 1 110 ? 6.156 24.391 15.023 1 96.38 110 ARG B C 1
ATOM 1903 O O . ARG B 1 110 ? 4.934 24.547 14.984 1 96.38 110 ARG B O 1
ATOM 1910 N N . ASP B 1 111 ? 7.059 25.25 14.57 1 97.44 111 ASP B N 1
ATOM 1911 C CA . ASP B 1 111 ? 6.594 26.453 13.898 1 97.44 111 ASP B CA 1
ATOM 1912 C C . ASP B 1 111 ? 5.797 26.109 12.641 1 97.44 111 ASP B C 1
ATOM 1914 O O . ASP B 1 111 ? 4.762 26.719 12.367 1 97.44 111 ASP B O 1
ATOM 1918 N N . PHE B 1 112 ? 6.324 25.188 11.891 1 98.12 112 PHE B N 1
ATOM 1919 C CA . PHE B 1 112 ? 5.637 24.75 10.68 1 98.12 112 PHE B CA 1
ATOM 1920 C C . PHE B 1 112 ? 4.242 24.234 11 1 98.12 112 PHE B C 1
ATOM 1922 O O . PHE B 1 112 ? 3.271 24.578 10.328 1 98.12 112 PHE B O 1
ATOM 1929 N N . ALA B 1 113 ? 4.133 23.406 12.023 1 97.94 113 ALA B N 1
ATOM 1930 C CA . ALA B 1 113 ? 2.848 22.828 12.398 1 97.94 113 ALA B CA 1
ATOM 1931 C C . ALA B 1 113 ? 1.861 23.906 12.828 1 97.94 113 ALA B C 1
ATOM 1933 O O . ALA B 1 113 ? 0.707 23.922 12.398 1 97.94 113 ALA B O 1
ATOM 1934 N N . TRP B 1 114 ? 2.33 24.828 13.625 1 96.06 114 TRP B N 1
ATOM 1935 C CA . TRP B 1 114 ? 1.48 25.906 14.141 1 96.06 114 TRP B CA 1
ATOM 1936 C C . TRP B 1 114 ? 0.976 26.797 13.008 1 96.06 114 TRP B C 1
ATOM 1938 O O . TRP B 1 114 ? -0.218 27.094 12.938 1 96.06 114 TRP B O 1
ATOM 1948 N N . ARG B 1 115 ? 1.832 27.125 12.094 1 95.81 115 ARG B N 1
ATOM 1949 C CA . ARG B 1 115 ? 1.49 28.031 11 1 95.81 115 ARG B CA 1
ATOM 1950 C C . ARG B 1 115 ? 0.503 27.391 10.039 1 95.81 115 ARG B C 1
ATOM 1952 O O . ARG B 1 115 ? -0.271 28.078 9.375 1 95.81 115 ARG B O 1
ATOM 1959 N N . ASN B 1 116 ? 0.557 26.109 10.055 1 97.31 116 ASN B N 1
ATOM 1960 C CA . ASN B 1 116 ? -0.26 25.406 9.062 1 97.31 116 ASN B CA 1
ATOM 1961 C C . ASN B 1 116 ? -1.438 24.688 9.711 1 97.31 116 ASN B C 1
ATOM 1963 O O . ASN B 1 116 ? -2.08 23.844 9.086 1 97.31 116 ASN B O 1
ATOM 1967 N N . PHE B 1 117 ? -1.669 25 11.016 1 97.31 117 PHE B N 1
ATOM 1968 C CA . PHE B 1 117 ? -2.809 24.453 11.742 1 97.31 117 PHE B CA 1
ATOM 1969 C C . PHE B 1 117 ? -2.748 22.938 11.789 1 97.31 117 PHE B C 1
ATOM 1971 O O . PHE B 1 117 ? -3.732 22.25 11.484 1 97.31 117 PHE B O 1
ATOM 1978 N N . LEU B 1 118 ? -1.601 22.469 12.148 1 97.81 118 LEU B N 1
ATOM 1979 C CA . LEU B 1 118 ? -1.365 21.031 12.289 1 97.81 118 LEU B CA 1
ATOM 1980 C C . LEU B 1 118 ? -1.043 20.672 13.734 1 97.81 118 LEU B C 1
ATOM 1982 O O . LEU B 1 118 ? -0.456 21.469 14.461 1 97.81 118 LEU B O 1
ATOM 1986 N N . SER B 1 119 ? -1.442 19.469 14.094 1 96.31 119 SER B N 1
ATOM 1987 C CA . SER B 1 119 ? -1.02 18.906 15.359 1 96.31 119 SER B CA 1
ATOM 1988 C C . SER B 1 119 ? 0.409 18.375 15.281 1 96.31 119 SER B C 1
ATOM 1990 O O . SER B 1 119 ? 0.666 17.359 14.625 1 96.31 119 SER B O 1
ATOM 1992 N N . GLY B 1 120 ? 1.337 18.984 15.938 1 95.62 120 GLY B N 1
ATOM 1993 C CA . GLY B 1 120 ? 2.715 18.516 16.016 1 95.62 120 GLY B CA 1
ATOM 1994 C C . GLY B 1 120 ? 2.844 17.109 16.547 1 95.62 120 GLY B C 1
ATOM 1995 O O . GLY B 1 120 ? 3.451 16.25 15.898 1 95.62 120 GLY B O 1
ATOM 1996 N N . PRO B 1 121 ? 2.186 16.812 17.672 1 93.44 121 PRO B N 1
ATOM 1997 C CA . PRO B 1 121 ? 2.23 15.469 18.234 1 93.44 121 PRO B CA 1
ATOM 1998 C C . PRO B 1 121 ? 1.774 14.398 17.25 1 93.44 121 PRO B C 1
ATOM 2000 O O . PRO B 1 121 ? 2.365 13.32 17.188 1 93.44 121 PRO B O 1
ATOM 2003 N N . THR B 1 122 ? 0.794 14.719 16.453 1 92.88 122 THR B N 1
ATOM 2004 C CA . THR B 1 122 ? 0.304 13.758 15.469 1 92.88 122 THR B CA 1
ATOM 2005 C C . THR B 1 122 ? 1.357 13.492 14.398 1 92.88 122 THR B C 1
ATOM 2007 O O . THR B 1 122 ? 1.562 12.352 13.992 1 92.88 122 THR B O 1
ATOM 2010 N N . LEU B 1 123 ? 1.986 14.531 13.938 1 96.5 123 LEU B N 1
ATOM 2011 C CA . LEU B 1 123 ? 3.012 14.375 12.914 1 96.5 123 LEU B CA 1
ATOM 2012 C C . LEU B 1 123 ? 4.207 13.594 13.453 1 96.5 123 LEU B C 1
ATOM 2014 O O . LEU B 1 123 ? 4.797 12.781 12.742 1 96.5 123 LEU B O 1
ATOM 2018 N N . VAL B 1 124 ? 4.516 13.805 14.688 1 94.75 124 VAL B N 1
ATOM 2019 C CA . VAL B 1 124 ? 5.574 13.039 15.344 1 94.75 124 VAL B CA 1
ATOM 2020 C C . VAL B 1 124 ? 5.184 11.562 15.406 1 94.75 124 VAL B C 1
ATOM 2022 O O . VAL B 1 124 ? 6.012 10.688 15.164 1 94.75 124 VAL B O 1
ATOM 2025 N N . MET B 1 125 ? 3.932 11.344 15.703 1 92.81 125 MET B N 1
ATOM 2026 C CA . MET B 1 125 ? 3.43 9.977 15.766 1 92.81 125 MET B CA 1
ATOM 2027 C C . MET B 1 125 ? 3.547 9.281 14.414 1 92.81 125 MET B C 1
ATOM 2029 O O . MET B 1 125 ? 3.936 8.117 14.336 1 92.81 125 MET B O 1
ATOM 2033 N N . VAL B 1 126 ? 3.193 9.969 13.367 1 90.88 126 VAL B N 1
ATOM 2034 C CA . VAL B 1 126 ? 3.318 9.414 12.023 1 90.88 126 VAL B CA 1
ATOM 2035 C C . VAL B 1 126 ? 4.77 9.023 11.758 1 90.88 126 VAL B C 1
ATOM 2037 O O . VAL B 1 126 ? 5.039 7.926 11.258 1 90.88 126 VAL B O 1
ATOM 2040 N N . ASP B 1 127 ? 5.664 9.914 12.055 1 94.62 127 ASP B N 1
ATOM 2041 C CA . ASP B 1 127 ? 7.086 9.68 11.82 1 94.62 127 ASP B CA 1
ATOM 2042 C C . ASP B 1 127 ? 7.59 8.508 12.664 1 94.62 127 ASP B C 1
ATOM 2044 O O . ASP B 1 127 ? 8.414 7.719 12.211 1 94.62 127 ASP B O 1
ATOM 2048 N N . ASP B 1 128 ? 7.117 8.461 13.883 1 89.62 128 ASP B N 1
ATOM 2049 C CA . ASP B 1 128 ? 7.504 7.367 14.766 1 89.62 128 ASP B CA 1
ATOM 2050 C C . ASP B 1 128 ? 7.012 6.027 14.227 1 89.62 128 ASP B C 1
ATOM 2052 O O . ASP B 1 128 ? 7.723 5.023 14.305 1 89.62 128 ASP B O 1
ATOM 2056 N N . MET B 1 129 ? 5.812 6.043 13.773 1 86.25 129 MET B N 1
ATOM 2057 C CA . MET B 1 129 ? 5.262 4.816 13.195 1 86.25 129 MET B CA 1
ATOM 2058 C C . MET B 1 129 ? 6.09 4.363 12 1 86.25 129 MET B C 1
ATOM 2060 O O . MET B 1 129 ? 6.34 3.168 11.828 1 86.25 129 MET B O 1
ATOM 2064 N N . ARG B 1 130 ? 6.41 5.32 11.188 1 89.88 130 ARG B N 1
ATOM 2065 C CA . ARG B 1 130 ? 7.242 5.008 10.023 1 89.88 130 ARG B CA 1
ATOM 2066 C C . ARG B 1 130 ? 8.547 4.34 10.453 1 89.88 130 ARG B C 1
ATOM 2068 O O . ARG B 1 130 ? 8.945 3.326 9.875 1 89.88 130 ARG B O 1
ATOM 2075 N N . LYS B 1 131 ? 9.156 4.871 11.422 1 89.5 131 LYS B N 1
ATOM 2076 C CA . LYS B 1 131 ? 10.406 4.32 11.938 1 89.5 131 LYS B CA 1
ATOM 2077 C C . LYS B 1 131 ? 10.195 2.936 12.539 1 89.5 131 LYS B C 1
ATOM 2079 O O . LYS B 1 131 ? 11.031 2.049 12.391 1 89.5 131 LYS B O 1
ATOM 2084 N N . GLN B 1 132 ? 9.18 2.826 13.258 1 82.81 132 GLN B N 1
ATOM 2085 C CA . GLN B 1 132 ? 8.852 1.545 13.867 1 82.81 132 GLN B CA 1
ATOM 2086 C C . GLN B 1 132 ? 8.664 0.461 12.812 1 82.81 132 GLN B C 1
ATOM 2088 O O . GLN B 1 132 ? 9.164 -0.655 12.969 1 82.81 132 GLN B O 1
ATOM 2093 N N . PHE B 1 133 ? 7.906 0.789 11.766 1 83 133 PHE B N 1
ATOM 2094 C CA . PHE B 1 133 ? 7.68 -0.166 10.688 1 83 133 PHE B CA 1
ATOM 2095 C C . PHE B 1 133 ? 8.992 -0.558 10.023 1 83 133 PHE B C 1
ATOM 2097 O O . PHE B 1 133 ? 9.195 -1.724 9.68 1 83 133 PHE B O 1
ATOM 2104 N N . LEU B 1 134 ? 9.82 0.394 9.836 1 85.12 134 LEU B N 1
ATOM 2105 C CA . LEU B 1 134 ? 11.117 0.139 9.227 1 85.12 134 LEU B CA 1
ATOM 2106 C C . LEU B 1 134 ? 11.953 -0.792 10.102 1 85.12 134 LEU B C 1
ATOM 2108 O O . LEU B 1 134 ? 12.609 -1.702 9.594 1 85.12 134 LEU B O 1
ATOM 2112 N N . THR B 1 135 ? 11.898 -0.559 11.344 1 82.19 135 THR B N 1
ATOM 2113 C CA . THR B 1 135 ? 12.664 -1.367 12.289 1 82.19 135 THR B CA 1
ATOM 2114 C C . THR B 1 135 ? 12.148 -2.803 12.312 1 82.19 135 THR B C 1
ATOM 2116 O O . THR B 1 135 ? 12.93 -3.75 12.391 1 82.19 135 THR B O 1
ATOM 2119 N N . LEU B 1 136 ? 10.859 -2.945 12.203 1 73.31 136 LEU B N 1
ATOM 2120 C CA . LEU B 1 136 ? 10.25 -4.27 12.195 1 73.31 136 LEU B CA 1
ATOM 2121 C C . LEU B 1 136 ? 10.68 -5.066 10.969 1 73.31 136 LEU B C 1
ATOM 2123 O O . LEU B 1 136 ? 10.867 -6.281 11.047 1 73.31 136 LEU B O 1
ATOM 2127 N N . LEU B 1 137 ? 10.797 -4.352 9.914 1 76.38 137 LEU B N 1
ATOM 2128 C CA . LEU B 1 137 ? 11.211 -4.996 8.672 1 76.38 137 LEU B CA 1
ATOM 2129 C C . LEU B 1 137 ? 12.664 -5.453 8.758 1 76.38 137 LEU B C 1
ATOM 2131 O O . LEU B 1 137 ? 13.039 -6.465 8.164 1 76.38 137 LEU B O 1
ATOM 2135 N N . LYS B 1 138 ? 13.406 -4.742 9.43 1 72.19 138 LYS B N 1
ATOM 2136 C CA . LYS B 1 138 ? 14.82 -5.078 9.578 1 72.19 138 LYS B CA 1
ATOM 2137 C C . LYS B 1 138 ? 15 -6.301 10.477 1 72.19 138 LYS B C 1
ATOM 2139 O O . LYS B 1 138 ? 15.922 -7.094 10.273 1 72.19 138 LYS B O 1
ATOM 2144 N N . ASP B 1 139 ? 14.125 -6.434 11.258 1 61.62 139 ASP B N 1
ATOM 2145 C CA . ASP B 1 139 ? 14.219 -7.535 12.211 1 61.62 139 ASP B CA 1
ATOM 2146 C C . ASP B 1 139 ? 13.609 -8.812 11.641 1 61.62 139 ASP B C 1
ATOM 2148 O O . ASP B 1 139 ? 13.859 -9.906 12.148 1 61.62 139 ASP B O 1
ATOM 2152 N N . ALA B 1 140 ? 12.945 -8.75 10.477 1 55.16 140 ALA B N 1
ATOM 2153 C CA . ALA B 1 140 ? 12.297 -9.914 9.867 1 55.16 140 ALA B CA 1
ATOM 2154 C C . ALA B 1 140 ? 13.242 -10.617 8.898 1 55.16 140 ALA B C 1
ATOM 2156 O O . ALA B 1 140 ? 14.297 -10.086 8.555 1 55.16 140 ALA B O 1
#

Radius of gyration: 20.67 Å; Cα contacts (8 Å, |Δi|>4): 318; chains: 2; bounding box: 43×68×43 Å

pLDDT: mean 77.13, std 25.19, range [19.91, 98.19]